Protein AF-C5LKX9-F1 (afdb_monomer)

pLDDT: mean 87.52, std 11.75, range [36.16, 97.94]

Secondary structure (DSSP, 8-state):
-HHHHHHHHHHHHHHHHHHHHHHHHHHHHHSSS-------HHHHHHHHHHH--HHHHHHHHHHH-----SSGGG-S-SS--------S-HHHHHHHHHEEE--GGGGS---SGGGS--GGGTTTB-SS---SSTTTTTEEEB-TT-EE--PPPPTT---TTHHHHHHHTT-EE---TTS--TTTTSTTEEEEEETTEEEEEEEGGGHHHHHHHHHHHHH-TT-TTS-TT-EEEEE--TTS--EEEEE--TT-EEEEEEETTT--EEEE-HHHHTT--EESSHHHHHHTTS--SSGGG-----SEE-S-GGGGS-HHHHHTTTT-

Sequence (324 aa):
LFGALLKEVLQSSLLRLEGALAKKSRQAQVGKGRAPTVLSAELIRNTFMGVCDVTKRMESFLATGNITSRSGLDLQQTTGFTVVADKLNAYRYLSHFRAVHRGSFFQEMKTTSVRKLLPETWGFLCPVHTPDGTPCGLLNHLAAPCQPVVRIASPEGVIPGLEEELASLGVQLVRSSKTSTANYGAGENAYVTLDGRVLGKVARSRLEAVAEELRRLKIDKDCPGVPADLEIVACQTPASFEGLWLFTGPCRMVRPVRDLATGNEELVGPMEQVFLKIAATREDLEASTKTSSVPENIPMKYTHIELSPISMLSVIAGLTRSLT

Structure (mmCIF, N/CA/C/O backbone):
data_AF-C5LKX9-F1
#
_entry.id   AF-C5LKX9-F1
#
loop_
_atom_site.group_PDB
_atom_site.id
_atom_site.type_symbol
_atom_site.label_atom_id
_atom_site.label_alt_id
_atom_site.label_comp_id
_atom_site.label_asym_id
_atom_site.label_entity_id
_atom_site.label_seq_id
_atom_site.pdbx_PDB_ins_code
_atom_site.Cartn_x
_atom_site.Cartn_y
_atom_site.Cartn_z
_atom_site.occupancy
_atom_site.B_iso_or_equiv
_atom_site.auth_seq_id
_atom_site.auth_comp_id
_atom_site.auth_asym_id
_atom_site.auth_atom_id
_atom_site.pdbx_PDB_model_num
ATOM 1 N N . LEU A 1 1 ? 8.318 -1.693 -9.782 1.00 90.81 1 LEU A N 1
ATOM 2 C CA . LEU A 1 1 ? 9.635 -1.155 -10.205 1.00 90.81 1 LEU A CA 1
ATOM 3 C C . LEU A 1 1 ? 10.214 -1.867 -11.428 1.00 90.81 1 LEU A C 1
ATOM 5 O O . LEU A 1 1 ? 10.289 -1.237 -12.473 1.00 90.81 1 LEU A O 1
ATOM 9 N N . PHE A 1 2 ? 10.575 -3.156 -11.340 1.00 94.12 2 PHE A N 1
ATOM 10 C CA . PHE A 1 2 ? 11.223 -3.888 -12.446 1.00 94.12 2 PHE A CA 1
ATOM 11 C C . PHE A 1 2 ? 10.477 -3.762 -13.786 1.00 94.12 2 PHE A C 1
ATOM 13 O O . PHE A 1 2 ? 11.075 -3.387 -14.789 1.00 94.12 2 PHE A O 1
ATOM 20 N N . GLY A 1 3 ? 9.155 -3.975 -13.789 1.00 93.25 3 GLY A N 1
ATOM 21 C CA . GLY A 1 3 ? 8.328 -3.818 -14.992 1.00 93.25 3 GLY A CA 1
ATOM 22 C C . GLY A 1 3 ? 8.286 -2.388 -15.550 1.00 93.25 3 GLY A C 1
ATOM 23 O O . GLY A 1 3 ? 8.278 -2.212 -16.764 1.00 93.25 3 GLY A O 1
ATOM 24 N N . ALA A 1 4 ? 8.321 -1.363 -14.690 1.00 92.75 4 ALA A N 1
ATOM 25 C CA . ALA A 1 4 ? 8.341 0.038 -15.121 1.00 92.75 4 ALA A CA 1
ATOM 26 C C . ALA A 1 4 ? 9.670 0.396 -15.805 1.00 92.75 4 ALA A C 1
ATOM 28 O O . ALA A 1 4 ? 9.669 0.997 -16.877 1.00 92.75 4 ALA A O 1
ATOM 29 N N . LEU A 1 5 ? 10.794 -0.059 -15.238 1.00 94.94 5 LEU A N 1
ATOM 30 C CA . LEU A 1 5 ? 12.105 0.097 -15.865 1.00 94.94 5 LEU A CA 1
ATOM 31 C C . LEU A 1 5 ? 12.185 -0.674 -17.188 1.00 94.94 5 LEU A C 1
ATOM 33 O O . LEU A 1 5 ? 12.621 -0.119 -18.192 1.00 94.94 5 LEU A O 1
ATOM 37 N N . LEU A 1 6 ? 11.716 -1.925 -17.213 1.00 95.44 6 LEU A N 1
ATOM 38 C CA . LEU A 1 6 ? 11.702 -2.741 -18.426 1.00 95.44 6 LEU A CA 1
ATOM 39 C C . LEU A 1 6 ? 10.886 -2.075 -19.542 1.00 95.44 6 LEU A C 1
ATOM 41 O O . LEU A 1 6 ? 11.345 -2.025 -20.681 1.00 95.44 6 LEU A O 1
ATOM 45 N N . LYS A 1 7 ? 9.716 -1.509 -19.217 1.00 94.94 7 LYS A N 1
ATOM 46 C CA . LYS A 1 7 ? 8.902 -0.732 -20.161 1.00 94.94 7 LYS A CA 1
ATOM 47 C C . LYS A 1 7 ? 9.706 0.418 -20.772 1.00 94.94 7 LYS A C 1
ATOM 49 O O . LYS A 1 7 ? 9.720 0.560 -21.993 1.00 94.94 7 LYS A O 1
ATOM 54 N N . GLU A 1 8 ? 10.392 1.214 -19.955 1.00 93.88 8 GLU A N 1
ATOM 55 C CA . GLU A 1 8 ? 11.193 2.338 -20.453 1.00 93.88 8 GLU A CA 1
ATOM 56 C C . GLU A 1 8 ? 12.388 1.867 -21.297 1.00 93.88 8 GLU A C 1
ATOM 58 O O . GLU A 1 8 ? 12.663 2.430 -22.358 1.00 93.88 8 GLU A O 1
ATOM 63 N N . VAL A 1 9 ? 13.069 0.797 -20.881 1.00 93.75 9 VAL A N 1
ATOM 64 C CA . VAL A 1 9 ? 14.187 0.205 -21.632 1.00 93.75 9 VAL A CA 1
ATOM 65 C C . VAL A 1 9 ? 13.721 -0.322 -22.994 1.00 93.75 9 VAL A C 1
ATOM 67 O O . VAL A 1 9 ? 14.397 -0.098 -24.004 1.00 93.75 9 VAL A O 1
ATOM 70 N N . LEU A 1 10 ? 12.555 -0.968 -23.057 1.00 93.94 10 LEU A N 1
ATOM 71 C CA . LEU A 1 10 ? 11.944 -1.423 -24.307 1.00 93.94 10 LEU A CA 1
ATOM 72 C C . LEU A 1 10 ? 11.576 -0.238 -25.204 1.00 93.94 10 LEU A C 1
ATOM 74 O O . LEU A 1 10 ? 11.971 -0.211 -26.369 1.00 93.94 10 LEU A O 1
ATOM 78 N N . GLN A 1 11 ? 10.912 0.783 -24.657 1.00 93.25 11 GLN A N 1
ATOM 79 C CA . GLN A 1 11 ? 10.562 1.999 -25.395 1.00 93.25 11 GLN A CA 1
ATOM 80 C C . GLN A 1 11 ? 11.809 2.706 -25.947 1.00 93.25 11 GLN A C 1
ATOM 82 O O . GLN A 1 11 ? 11.857 3.072 -27.121 1.00 93.25 11 GLN A O 1
ATOM 87 N N . SER A 1 12 ? 12.859 2.844 -25.136 1.00 91.50 12 SER A N 1
ATOM 88 C CA . SER A 1 12 ? 14.140 3.417 -25.559 1.00 91.50 12 SER A CA 1
ATOM 89 C C . SER A 1 12 ? 14.809 2.595 -26.666 1.00 91.50 12 SER A C 1
ATOM 91 O O . SER A 1 12 ? 15.443 3.145 -27.568 1.00 91.50 12 SER A O 1
ATOM 93 N N . SER A 1 13 ? 14.670 1.270 -26.624 1.00 91.75 13 SER A N 1
ATOM 94 C CA . SER A 1 13 ? 15.196 0.374 -27.658 1.00 91.75 13 SER A CA 1
ATOM 95 C C . SER A 1 13 ? 14.441 0.522 -28.980 1.00 91.75 13 SER A C 1
ATOM 97 O O . SER A 1 13 ? 15.081 0.579 -30.029 1.00 91.75 13 SER A O 1
ATOM 99 N N . LEU A 1 14 ? 13.115 0.686 -28.938 1.00 92.44 14 LEU A N 1
ATOM 100 C CA . LEU A 1 14 ? 12.299 0.966 -30.125 1.00 92.44 14 LEU A CA 1
ATOM 101 C C . LEU A 1 14 ? 12.653 2.315 -30.762 1.00 92.44 14 LEU A C 1
ATOM 103 O O . LEU A 1 14 ? 12.893 2.374 -31.965 1.00 92.44 14 LEU A O 1
ATOM 107 N N . LEU A 1 15 ? 12.792 3.376 -29.962 1.00 92.56 15 LEU A N 1
ATOM 108 C CA . LEU A 1 15 ? 13.191 4.699 -30.462 1.00 92.56 15 LEU A CA 1
ATOM 109 C C . LEU A 1 15 ? 14.595 4.686 -31.090 1.00 92.56 15 LEU A C 1
ATOM 111 O O . LEU A 1 15 ? 14.852 5.361 -32.088 1.00 92.56 15 LEU A O 1
ATOM 115 N N . ARG A 1 16 ? 15.527 3.898 -30.536 1.00 92.38 16 ARG A N 1
ATOM 116 C CA . ARG A 1 16 ? 16.861 3.716 -31.134 1.00 92.38 16 ARG A CA 1
ATOM 117 C C . ARG A 1 16 ? 16.812 2.934 -32.438 1.00 92.38 16 ARG A C 1
ATOM 119 O O . ARG A 1 16 ? 17.542 3.286 -33.363 1.00 92.38 16 ARG A O 1
ATOM 126 N N . LEU A 1 17 ? 15.971 1.903 -32.522 1.00 92.62 17 LEU A N 1
ATOM 127 C CA . LEU A 1 17 ? 15.740 1.171 -33.765 1.00 92.62 17 LEU A CA 1
ATOM 128 C C . LEU A 1 17 ? 15.197 2.106 -34.847 1.00 92.62 17 LEU A C 1
ATOM 130 O O . LEU A 1 17 ? 15.755 2.147 -35.942 1.00 92.62 17 LEU A O 1
ATOM 134 N N . GLU A 1 18 ? 14.171 2.891 -34.526 1.00 92.25 18 GLU A N 1
ATOM 135 C CA . GLU A 1 18 ? 13.589 3.881 -35.431 1.00 92.25 18 GLU A CA 1
ATOM 136 C C . GLU A 1 18 ? 14.646 4.881 -35.919 1.00 92.25 18 GLU A C 1
ATOM 138 O O . GLU A 1 18 ? 14.836 5.051 -37.125 1.00 92.25 18 GLU A O 1
ATOM 143 N N . GLY A 1 19 ? 15.415 5.475 -35.000 1.00 92.44 19 GLY A N 1
ATOM 144 C CA . GLY A 1 19 ? 16.489 6.406 -35.345 1.00 92.44 19 GLY A CA 1
ATOM 145 C C . GLY A 1 19 ? 17.582 5.777 -36.221 1.00 92.44 19 GLY A C 1
ATOM 146 O O . GLY A 1 19 ? 18.063 6.408 -37.168 1.00 92.44 19 GLY A O 1
ATOM 147 N N . ALA A 1 20 ? 17.959 4.523 -35.957 1.00 91.56 20 ALA A N 1
ATOM 148 C CA . ALA A 1 20 ? 18.947 3.796 -36.751 1.00 91.56 20 ALA A CA 1
ATOM 149 C C . ALA A 1 20 ? 18.437 3.475 -38.166 1.00 91.56 20 ALA A C 1
ATOM 151 O O . ALA A 1 20 ? 19.177 3.653 -39.138 1.00 91.56 20 ALA A O 1
ATOM 152 N N . LEU A 1 21 ? 17.176 3.055 -38.298 1.00 89.81 21 LEU A N 1
ATOM 153 C CA . LEU A 1 21 ? 16.531 2.819 -39.592 1.00 89.81 21 LEU A CA 1
ATOM 154 C C . LEU A 1 21 ? 16.390 4.122 -40.389 1.00 89.81 21 LEU A C 1
ATOM 156 O O . LEU A 1 21 ? 16.747 4.159 -41.568 1.00 89.81 21 LEU A O 1
ATOM 160 N N . ALA A 1 22 ? 15.969 5.214 -39.745 1.00 88.44 22 ALA A N 1
ATOM 161 C CA . ALA A 1 22 ? 15.872 6.530 -40.371 1.00 88.44 22 ALA A CA 1
ATOM 162 C C . ALA A 1 22 ? 17.237 7.026 -40.878 1.00 88.44 22 ALA A C 1
ATOM 164 O O . ALA A 1 22 ? 17.339 7.535 -41.997 1.00 88.44 22 ALA A O 1
ATOM 165 N N . LYS A 1 23 ? 18.311 6.832 -40.098 1.00 87.06 23 LYS A N 1
ATOM 166 C CA . LYS A 1 23 ? 19.679 7.182 -40.508 1.00 87.06 23 LYS A CA 1
ATOM 167 C C . LYS A 1 23 ? 20.131 6.383 -41.731 1.00 87.06 23 LYS A C 1
ATOM 169 O O . LYS A 1 23 ? 20.642 6.981 -42.676 1.00 87.06 23 LYS A O 1
ATOM 174 N N . LYS A 1 24 ? 19.915 5.062 -41.741 1.00 84.31 24 LYS A N 1
ATOM 175 C CA . LYS A 1 24 ? 20.251 4.202 -42.889 1.00 84.31 24 LYS A CA 1
ATOM 176 C C . LYS A 1 24 ? 19.453 4.585 -44.139 1.00 84.31 24 LYS A C 1
ATOM 178 O O . LYS A 1 24 ? 20.031 4.673 -45.217 1.00 84.31 24 LYS A O 1
ATOM 183 N N . SER A 1 25 ? 18.168 4.910 -43.975 1.00 78.94 25 SER A N 1
ATOM 184 C CA . SER A 1 25 ? 17.312 5.394 -45.064 1.00 78.94 25 SER A CA 1
ATOM 185 C C . SER A 1 25 ? 17.834 6.696 -45.684 1.00 78.94 25 SER A C 1
ATOM 187 O O . SER A 1 25 ? 17.948 6.805 -46.905 1.00 78.94 25 SER A O 1
ATOM 189 N N . ARG A 1 26 ? 18.247 7.664 -44.851 1.00 77.88 26 ARG A N 1
ATOM 190 C CA . ARG A 1 26 ? 18.863 8.920 -45.315 1.00 77.88 26 ARG A CA 1
ATOM 191 C C . ARG A 1 26 ? 20.206 8.695 -46.015 1.00 77.88 26 ARG A C 1
ATOM 193 O O . ARG A 1 26 ? 20.469 9.333 -47.024 1.00 77.88 26 ARG A O 1
ATOM 200 N N . GLN A 1 27 ? 21.051 7.798 -45.509 1.00 74.88 27 GLN A N 1
ATOM 201 C CA . GLN A 1 27 ? 22.361 7.511 -46.112 1.00 74.88 27 GLN A CA 1
ATOM 202 C C . GLN A 1 27 ? 22.243 6.859 -47.498 1.00 74.88 27 GLN A C 1
ATOM 204 O O . GLN A 1 27 ? 22.998 7.212 -48.400 1.00 74.88 27 GLN A O 1
ATOM 209 N N . ALA A 1 28 ? 21.261 5.978 -47.697 1.00 68.44 28 ALA A N 1
ATOM 210 C CA . ALA A 1 28 ? 20.980 5.380 -49.002 1.00 68.44 28 ALA A CA 1
ATOM 211 C C . ALA A 1 28 ? 20.483 6.396 -50.050 1.00 68.44 28 ALA A C 1
ATOM 213 O O . ALA A 1 28 ? 20.702 6.204 -51.238 1.00 68.44 28 ALA A O 1
ATOM 214 N N . GLN A 1 29 ? 19.854 7.500 -49.629 1.00 60.09 29 GLN A N 1
ATOM 215 C CA . GLN A 1 29 ? 19.427 8.579 -50.534 1.00 60.09 29 GLN A CA 1
ATOM 216 C C . GLN A 1 29 ? 20.607 9.411 -51.076 1.00 60.09 29 GLN A C 1
ATOM 218 O O . GLN A 1 29 ? 20.482 10.029 -52.129 1.00 60.09 29 GLN A O 1
ATOM 223 N N . VAL A 1 30 ? 21.747 9.436 -50.372 1.00 59.84 30 VAL A N 1
ATOM 224 C CA . VAL A 1 30 ? 22.913 10.282 -50.700 1.00 59.84 30 VAL A CA 1
ATOM 225 C C . VAL A 1 30 ? 23.930 9.556 -51.598 1.00 59.84 30 VAL A C 1
ATOM 227 O O . VAL A 1 30 ? 24.670 10.198 -52.341 1.00 59.84 30 VAL A O 1
ATOM 230 N N . GLY A 1 31 ? 23.962 8.219 -51.585 1.00 56.44 31 GLY A N 1
ATOM 231 C CA . GLY A 1 31 ? 24.871 7.417 -52.409 1.00 56.44 31 GLY A CA 1
ATOM 232 C C . GLY A 1 31 ? 24.210 6.882 -53.682 1.00 56.44 31 GLY A C 1
ATOM 233 O O . GLY A 1 31 ? 23.391 5.983 -53.594 1.00 56.44 31 GLY A O 1
ATOM 234 N N . LYS A 1 32 ? 24.612 7.397 -54.854 1.00 54.91 32 LYS A N 1
ATOM 235 C CA . LYS A 1 32 ? 24.380 6.841 -56.210 1.00 54.91 32 LYS A CA 1
ATOM 236 C C . LYS A 1 32 ? 22.957 6.323 -56.510 1.00 54.91 32 LYS A C 1
ATOM 238 O O . LYS A 1 32 ? 22.663 5.157 -56.306 1.00 54.91 32 LYS A O 1
ATOM 243 N N . GLY A 1 33 ? 22.142 7.157 -57.162 1.00 54.62 33 GLY A N 1
ATOM 244 C CA . GLY A 1 33 ? 21.043 6.695 -58.025 1.00 54.62 33 GLY A CA 1
ATOM 245 C C . GLY A 1 33 ? 19.918 5.926 -57.321 1.00 54.62 33 GLY A C 1
ATOM 246 O O . GLY A 1 33 ? 19.913 4.705 -57.303 1.00 54.62 33 GLY A O 1
ATOM 247 N N . ARG A 1 34 ? 18.941 6.682 -56.802 1.00 54.00 34 ARG A N 1
ATOM 248 C CA . ARG A 1 34 ? 17.566 6.296 -56.415 1.00 54.00 34 ARG A CA 1
ATOM 249 C C . ARG A 1 34 ? 17.219 4.796 -56.508 1.00 54.00 34 ARG A C 1
ATOM 251 O O . ARG A 1 34 ? 16.555 4.366 -57.446 1.00 54.00 34 ARG A O 1
ATOM 258 N N . ALA A 1 35 ? 17.501 4.060 -55.440 1.00 55.31 35 ALA A N 1
ATOM 259 C CA . ALA A 1 35 ? 16.607 3.003 -54.982 1.00 55.31 35 ALA A CA 1
ATOM 260 C C . ALA A 1 35 ? 16.171 3.366 -53.552 1.00 55.31 35 ALA A C 1
ATOM 262 O O . ALA A 1 35 ? 17.037 3.599 -52.704 1.00 55.31 35 ALA A O 1
ATOM 263 N N . PRO A 1 36 ? 14.864 3.500 -53.254 1.00 59.22 36 PRO A N 1
ATOM 264 C CA . PRO A 1 36 ? 14.424 3.689 -51.878 1.00 59.22 36 PRO A CA 1
ATOM 265 C C . PRO A 1 36 ? 14.922 2.508 -51.041 1.00 59.22 36 PRO A C 1
ATOM 267 O O . PRO A 1 36 ? 14.868 1.366 -51.494 1.00 59.22 36 PRO A O 1
ATOM 270 N N . THR A 1 37 ? 15.419 2.773 -49.828 1.00 63.31 37 THR A N 1
ATOM 271 C CA . THR A 1 37 ? 15.790 1.696 -48.900 1.00 63.31 37 THR A CA 1
ATOM 272 C C . THR A 1 37 ? 14.548 0.854 -48.654 1.00 63.31 37 THR A C 1
ATOM 274 O O . THR A 1 37 ? 13.635 1.292 -47.954 1.00 63.31 37 THR A O 1
ATOM 277 N N . VAL A 1 38 ? 14.484 -0.331 -49.255 1.00 70.12 38 VAL A N 1
ATOM 278 C CA . VAL A 1 38 ? 13.387 -1.259 -49.004 1.00 70.12 38 VAL A CA 1
ATOM 279 C C . VAL A 1 38 ? 13.519 -1.701 -47.553 1.00 70.12 38 VAL A C 1
ATOM 281 O O . VAL A 1 38 ? 14.560 -2.221 -47.146 1.00 70.12 38 VAL A O 1
ATOM 284 N N . LEU A 1 39 ? 12.476 -1.465 -46.757 1.00 77.56 39 LEU A N 1
ATOM 285 C CA . LEU A 1 39 ? 12.353 -2.009 -45.407 1.00 77.56 39 LEU A CA 1
ATOM 286 C C . LEU A 1 39 ? 12.194 -3.531 -45.512 1.00 77.56 39 LEU A C 1
ATOM 288 O O . LEU A 1 39 ? 11.088 -4.061 -45.471 1.00 77.56 39 LEU A O 1
ATOM 292 N N . SER A 1 40 ? 13.305 -4.239 -45.704 1.00 83.38 40 SER A N 1
ATOM 293 C CA . SER A 1 40 ? 13.325 -5.696 -45.694 1.00 83.38 40 SER A CA 1
ATOM 294 C C . SER A 1 40 ? 13.358 -6.213 -44.257 1.00 83.38 40 SER A C 1
ATOM 296 O O . SER A 1 40 ? 13.938 -5.589 -43.360 1.00 83.38 40 SER A O 1
ATOM 298 N N . ALA A 1 41 ? 12.776 -7.393 -44.035 1.00 86.06 41 ALA A N 1
ATOM 299 C CA . ALA A 1 41 ? 12.852 -8.077 -42.745 1.00 86.06 41 ALA A CA 1
ATOM 300 C C . ALA A 1 41 ? 14.312 -8.278 -42.295 1.00 86.06 41 ALA A C 1
ATOM 302 O O . ALA A 1 41 ? 14.629 -8.148 -41.114 1.00 86.06 41 ALA A O 1
ATOM 303 N N . GLU A 1 42 ? 15.221 -8.520 -43.242 1.00 87.56 42 GLU A N 1
ATOM 304 C CA . GLU A 1 42 ? 16.649 -8.662 -42.976 1.00 87.56 42 GLU A CA 1
ATOM 305 C C . GLU A 1 42 ? 17.295 -7.359 -42.484 1.00 87.56 42 GLU A C 1
ATOM 307 O O . GLU A 1 42 ? 18.025 -7.377 -41.491 1.00 87.56 42 GLU A O 1
ATOM 312 N N . LEU A 1 43 ? 16.992 -6.219 -43.116 1.00 85.69 43 LEU A N 1
ATOM 313 C CA . LEU A 1 43 ? 17.494 -4.915 -42.682 1.00 85.69 43 LEU A CA 1
ATOM 314 C C . LEU A 1 43 ? 17.008 -4.575 -41.269 1.00 85.69 43 LEU A C 1
ATOM 316 O O . LEU A 1 43 ? 17.799 -4.106 -40.444 1.00 85.69 43 LEU A O 1
ATOM 320 N N . ILE A 1 44 ? 15.725 -4.818 -40.988 1.00 88.12 44 ILE A N 1
ATOM 321 C CA . ILE A 1 44 ? 15.127 -4.586 -39.669 1.00 88.12 44 ILE A CA 1
ATOM 322 C C . ILE A 1 44 ? 15.806 -5.477 -38.631 1.00 88.12 44 ILE A C 1
ATOM 324 O O . ILE A 1 44 ? 16.291 -4.963 -37.626 1.00 88.12 44 ILE A O 1
ATOM 328 N N . ARG A 1 45 ? 15.931 -6.781 -38.901 1.00 89.81 45 ARG A N 1
ATOM 329 C CA . ARG A 1 45 ? 16.582 -7.743 -38.004 1.00 89.81 45 ARG A CA 1
ATOM 330 C C . ARG A 1 45 ? 18.033 -7.363 -37.716 1.00 89.81 45 ARG A C 1
ATOM 332 O O . ARG A 1 45 ? 18.417 -7.268 -36.555 1.00 89.81 45 ARG A O 1
ATOM 339 N N . ASN A 1 46 ? 18.831 -7.093 -38.749 1.00 89.94 46 ASN A N 1
ATOM 340 C CA . ASN A 1 46 ? 20.247 -6.756 -38.586 1.00 89.94 46 ASN A CA 1
ATOM 341 C C . ASN A 1 46 ? 20.422 -5.428 -37.833 1.00 89.94 46 ASN A C 1
ATOM 343 O O . ASN A 1 46 ? 21.340 -5.277 -37.030 1.00 89.94 46 ASN A O 1
ATOM 347 N N . THR A 1 47 ? 19.526 -4.460 -38.059 1.00 90.38 47 THR A N 1
ATOM 348 C CA . THR A 1 47 ? 19.538 -3.191 -37.318 1.00 90.38 47 THR A CA 1
ATOM 349 C C . THR A 1 47 ? 19.122 -3.395 -35.865 1.00 90.38 47 THR A C 1
ATOM 351 O O . THR A 1 47 ? 19.800 -2.884 -34.981 1.00 90.38 47 THR A O 1
ATOM 354 N N . PHE A 1 48 ? 18.075 -4.184 -35.609 1.00 90.19 48 PHE A N 1
ATOM 355 C CA . PHE A 1 48 ? 17.608 -4.522 -34.267 1.00 90.19 48 PHE A CA 1
ATOM 356 C C . PHE A 1 48 ? 18.691 -5.215 -33.439 1.00 90.19 48 PHE A C 1
ATOM 358 O O . PHE A 1 48 ? 18.984 -4.763 -32.336 1.00 90.19 48 PHE A O 1
ATOM 365 N N . MET A 1 49 ? 19.355 -6.234 -33.991 1.00 88.56 49 MET A N 1
ATOM 366 C CA . MET A 1 49 ? 20.450 -6.935 -33.307 1.00 88.56 49 MET A CA 1
ATOM 367 C C . MET A 1 49 ? 21.625 -6.011 -32.956 1.00 88.56 49 MET A C 1
ATOM 369 O O . MET A 1 49 ? 22.306 -6.241 -31.963 1.00 88.56 49 MET A O 1
ATOM 373 N N . GLY A 1 50 ? 21.853 -4.951 -33.740 1.00 86.81 50 GLY A N 1
ATOM 374 C CA . GLY A 1 50 ? 22.901 -3.965 -33.471 1.00 86.81 50 GLY A CA 1
ATOM 375 C C . GLY A 1 50 ? 22.546 -2.911 -32.415 1.00 86.81 50 GLY A C 1
ATOM 376 O O . GLY A 1 50 ? 23.452 -2.273 -31.885 1.00 86.81 50 GLY A O 1
ATOM 377 N N . VAL A 1 51 ? 21.259 -2.699 -32.111 1.00 88.75 51 VAL A N 1
ATOM 378 C CA . VAL A 1 51 ? 20.801 -1.640 -31.182 1.00 88.75 51 VAL A CA 1
ATOM 379 C C . VAL A 1 51 ? 20.128 -2.169 -29.916 1.00 88.75 51 VAL A C 1
ATOM 381 O O . VAL A 1 51 ? 20.001 -1.423 -28.943 1.00 88.75 51 VAL A O 1
ATOM 384 N N . CYS A 1 52 ? 19.680 -3.425 -29.916 1.00 89.00 52 CYS A N 1
ATOM 385 C CA . CYS A 1 52 ? 19.007 -4.045 -28.784 1.00 89.00 52 CYS A CA 1
ATOM 386 C C . CYS A 1 52 ? 20.025 -4.413 -27.695 1.00 89.00 52 CYS A C 1
ATOM 388 O O . CYS A 1 52 ? 20.873 -5.282 -27.875 1.00 89.00 52 CYS A O 1
ATOM 390 N N . ASP A 1 53 ? 19.930 -3.753 -26.544 1.00 90.81 53 ASP A N 1
ATOM 391 C CA . ASP A 1 53 ? 20.785 -3.973 -25.369 1.00 90.81 53 ASP A CA 1
ATOM 392 C C . ASP A 1 53 ? 19.951 -4.145 -24.083 1.00 90.81 53 ASP A C 1
ATOM 394 O O . ASP A 1 53 ? 20.446 -3.904 -22.981 1.00 90.81 53 ASP A O 1
ATOM 398 N N . VAL A 1 54 ? 18.686 -4.567 -24.224 1.00 93.19 54 VAL A N 1
ATOM 399 C CA . VAL A 1 54 ? 17.720 -4.701 -23.119 1.00 93.19 54 VAL A CA 1
ATOM 400 C C . VAL A 1 54 ? 18.297 -5.557 -21.994 1.00 93.19 54 VAL A C 1
ATOM 402 O O . VAL A 1 54 ? 18.335 -5.111 -20.850 1.00 93.19 54 VAL A O 1
ATOM 405 N N . THR A 1 55 ? 18.817 -6.743 -22.323 1.00 94.00 55 THR A N 1
ATOM 406 C CA . THR A 1 55 ? 19.416 -7.670 -21.352 1.00 94.00 55 THR A CA 1
ATOM 407 C C . THR A 1 55 ? 20.547 -7.013 -20.568 1.00 94.00 55 THR A C 1
ATOM 409 O O . THR A 1 55 ? 20.485 -6.965 -19.346 1.00 94.00 55 THR A O 1
ATOM 412 N N . LYS A 1 56 ? 21.514 -6.395 -21.260 1.00 93.75 56 LYS A N 1
ATOM 413 C CA . LYS A 1 56 ? 22.671 -5.740 -20.626 1.00 93.75 56 LYS A CA 1
ATOM 414 C C . LYS A 1 56 ? 22.251 -4.614 -19.681 1.00 93.75 56 LYS A C 1
ATOM 416 O O . LYS A 1 56 ? 22.818 -4.463 -18.603 1.00 93.75 56 LYS A O 1
ATOM 421 N N . ARG A 1 57 ? 21.249 -3.816 -20.068 1.00 94.06 57 ARG A N 1
ATOM 422 C CA . ARG A 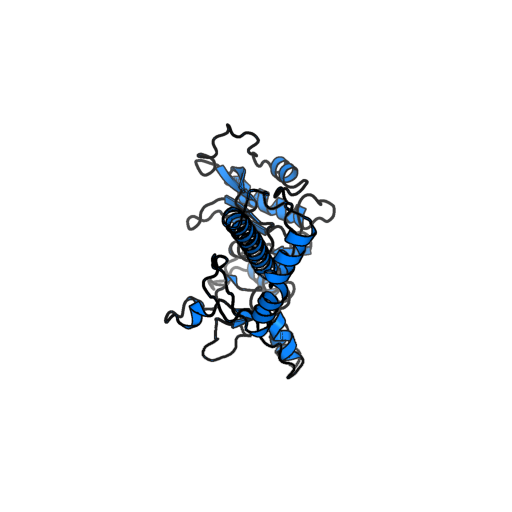1 57 ? 20.726 -2.727 -19.227 1.00 94.06 57 ARG A CA 1
ATOM 423 C C . ARG A 1 57 ? 20.031 -3.256 -17.978 1.00 94.06 57 ARG A C 1
ATOM 425 O O . ARG A 1 57 ? 20.259 -2.726 -16.894 1.00 94.06 57 ARG A O 1
ATOM 432 N N . MET A 1 58 ? 19.217 -4.300 -18.119 1.00 96.00 58 MET A N 1
ATOM 433 C CA . MET A 1 58 ? 18.523 -4.909 -16.983 1.00 96.00 58 MET A CA 1
ATOM 434 C C . MET A 1 58 ? 19.493 -5.638 -16.044 1.00 96.00 58 MET A C 1
ATOM 436 O O . MET A 1 58 ? 19.369 -5.503 -14.831 1.00 96.00 58 MET A O 1
ATOM 440 N N . GLU A 1 59 ? 20.498 -6.335 -16.578 1.00 96.12 59 GLU A N 1
ATOM 441 C CA . GLU A 1 59 ? 21.584 -6.941 -15.795 1.00 96.12 59 GLU A CA 1
ATOM 442 C C . GLU A 1 59 ? 22.379 -5.883 -15.029 1.00 96.12 59 GLU A C 1
ATOM 444 O O . GLU A 1 59 ? 22.594 -6.026 -13.828 1.00 96.12 59 GLU A O 1
ATOM 449 N N . SER A 1 60 ? 22.751 -4.782 -15.690 1.00 95.38 60 SER A N 1
ATOM 450 C CA . SER A 1 60 ? 23.441 -3.665 -15.042 1.00 95.38 60 SER A CA 1
ATOM 451 C C . SER A 1 60 ? 22.610 -3.063 -13.909 1.00 95.38 60 SER A C 1
ATOM 453 O O . SER A 1 60 ? 23.169 -2.742 -12.861 1.00 95.38 60 SER A O 1
ATOM 455 N N . PHE A 1 61 ? 21.295 -2.912 -14.092 1.00 95.69 61 PHE A N 1
ATOM 456 C CA . PHE A 1 61 ? 20.401 -2.448 -13.030 1.00 95.69 61 PHE A CA 1
ATOM 457 C C . PHE A 1 61 ? 20.396 -3.414 -11.841 1.00 95.69 61 PHE A C 1
ATOM 459 O O . PHE A 1 61 ? 20.566 -2.975 -10.709 1.00 95.69 61 PHE A O 1
ATOM 466 N N . LEU A 1 62 ? 20.256 -4.721 -12.082 1.00 95.88 62 LEU A N 1
ATOM 467 C CA . LEU A 1 62 ? 20.239 -5.713 -11.005 1.00 95.88 62 LEU A CA 1
ATOM 468 C C . LEU A 1 62 ? 21.578 -5.790 -10.259 1.00 95.88 62 LEU A C 1
ATOM 470 O O . LEU A 1 62 ? 21.585 -5.886 -9.032 1.00 95.88 62 LEU A O 1
ATOM 474 N N . ALA A 1 63 ? 22.693 -5.703 -10.986 1.00 95.56 63 ALA A N 1
ATOM 475 C CA . ALA A 1 63 ? 24.039 -5.794 -10.429 1.00 95.56 63 ALA A CA 1
ATOM 476 C C . ALA A 1 63 ? 24.456 -4.550 -9.630 1.00 95.56 63 ALA A C 1
ATOM 478 O O . ALA A 1 63 ? 25.159 -4.675 -8.633 1.00 95.56 63 ALA A O 1
ATOM 479 N N . THR A 1 64 ? 24.051 -3.353 -10.068 1.00 95.00 64 THR A N 1
ATOM 480 C CA . THR A 1 64 ? 24.511 -2.083 -9.468 1.00 95.00 6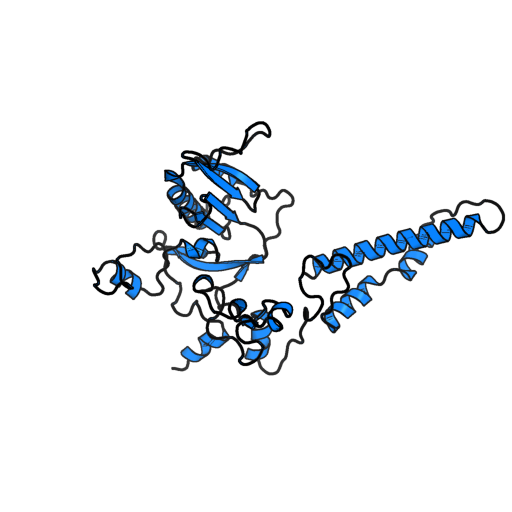4 THR A CA 1
ATOM 481 C C . THR A 1 64 ? 23.462 -1.380 -8.615 1.00 95.00 64 THR A C 1
ATOM 483 O O . THR A 1 64 ? 23.805 -0.500 -7.833 1.00 95.00 64 THR A O 1
ATOM 486 N N . GLY A 1 65 ? 22.182 -1.714 -8.788 1.00 94.12 65 GLY A N 1
ATOM 487 C CA . GLY A 1 65 ? 21.071 -1.024 -8.139 1.00 94.12 65 GLY A CA 1
ATOM 488 C C . GLY A 1 65 ? 20.824 0.391 -8.659 1.00 94.12 65 GLY A C 1
ATOM 489 O O . GLY A 1 65 ? 20.072 1.132 -8.026 1.00 94.12 65 GLY A O 1
ATOM 490 N N . ASN A 1 66 ? 21.441 0.774 -9.783 1.00 93.69 66 ASN A N 1
ATOM 491 C CA . ASN A 1 66 ? 21.349 2.115 -10.354 1.00 93.69 66 ASN A CA 1
ATOM 492 C C . ASN A 1 66 ? 20.359 2.162 -11.523 1.00 93.69 66 ASN A C 1
ATOM 494 O O . ASN A 1 66 ? 20.457 1.393 -12.482 1.00 93.69 66 ASN A O 1
ATOM 498 N N . ILE A 1 67 ? 19.419 3.102 -11.466 1.00 91.44 67 ILE A N 1
ATOM 499 C CA . ILE A 1 67 ? 18.430 3.361 -12.510 1.00 91.44 67 ILE A CA 1
ATOM 500 C C . ILE A 1 67 ? 18.968 4.427 -13.463 1.00 91.44 67 ILE A C 1
ATOM 502 O O . ILE A 1 67 ? 19.235 5.561 -13.075 1.00 91.44 67 ILE A O 1
ATOM 506 N N . THR A 1 68 ? 19.060 4.071 -14.745 1.00 85.62 68 THR A N 1
ATOM 507 C CA . THR A 1 68 ? 19.352 5.004 -15.842 1.00 85.62 68 THR A CA 1
ATOM 508 C C . THR A 1 68 ? 18.078 5.260 -16.644 1.00 85.62 68 THR A C 1
ATOM 510 O O . THR A 1 68 ? 17.824 4.647 -17.679 1.00 85.62 68 THR A O 1
ATOM 513 N N . SER A 1 69 ? 17.244 6.158 -16.123 1.00 85.75 69 SER A N 1
ATOM 514 C CA . SER A 1 69 ? 15.952 6.542 -16.702 1.00 85.75 69 SER A CA 1
ATOM 515 C C . SER A 1 69 ? 15.972 8.012 -17.120 1.00 85.75 69 SER A C 1
ATOM 517 O O . SER A 1 69 ? 16.540 8.849 -16.421 1.00 85.75 69 SER A O 1
ATOM 519 N N . ARG A 1 70 ? 15.344 8.337 -18.255 1.00 81.81 70 ARG A N 1
ATOM 520 C CA . ARG A 1 70 ? 15.100 9.728 -18.673 1.00 81.81 70 ARG A CA 1
ATOM 521 C C . ARG A 1 70 ? 13.927 10.345 -17.922 1.00 81.81 70 ARG A C 1
ATOM 523 O O . ARG A 1 70 ? 13.919 11.551 -17.714 1.00 81.81 70 ARG A O 1
ATOM 530 N N . SER A 1 71 ? 12.935 9.527 -17.573 1.00 86.12 71 SER A N 1
ATOM 531 C CA . SER A 1 71 ? 11.734 9.968 -16.856 1.00 86.12 71 SER A CA 1
ATOM 532 C C . SER A 1 71 ? 11.938 10.057 -15.340 1.00 86.12 71 SER A C 1
ATOM 534 O O . SER A 1 71 ? 11.130 10.666 -14.650 1.00 86.12 71 SER A O 1
ATOM 536 N N . GLY A 1 72 ? 12.982 9.410 -14.810 1.00 84.25 72 GLY A N 1
ATOM 537 C CA . GLY A 1 72 ? 13.187 9.229 -13.372 1.00 84.25 72 GLY A CA 1
ATOM 538 C C . GLY A 1 72 ? 12.216 8.234 -12.723 1.00 84.25 72 GLY A C 1
ATOM 539 O O . GLY A 1 72 ? 12.343 7.979 -11.531 1.00 84.25 72 GLY A O 1
ATOM 540 N N . LEU A 1 73 ? 11.269 7.654 -13.479 1.00 89.19 73 LEU A N 1
ATOM 541 C CA . LEU A 1 73 ? 10.206 6.760 -12.988 1.00 89.19 73 LEU A CA 1
ATOM 542 C C . LEU A 1 73 ? 9.390 7.326 -11.810 1.00 89.19 73 LEU A C 1
ATOM 544 O O . LEU A 1 73 ? 8.833 6.548 -11.039 1.00 89.19 73 LEU A O 1
ATOM 548 N N . ASP A 1 74 ? 9.324 8.656 -11.683 1.00 90.44 74 ASP A N 1
ATOM 549 C CA . ASP A 1 74 ? 8.705 9.360 -10.547 1.00 90.44 74 ASP A CA 1
ATOM 550 C C . ASP A 1 74 ? 9.334 9.007 -9.179 1.00 90.44 74 ASP A C 1
ATOM 552 O O . ASP A 1 74 ? 8.695 9.031 -8.130 1.00 90.44 74 ASP A O 1
ATOM 556 N N . LEU A 1 75 ? 10.621 8.641 -9.182 1.00 91.00 75 LEU A N 1
ATOM 557 C CA . LEU A 1 75 ? 11.387 8.301 -7.984 1.00 91.00 75 LEU A CA 1
ATOM 558 C C . LEU A 1 75 ? 12.364 9.426 -7.640 1.00 91.00 75 LEU A C 1
ATOM 560 O O . LEU A 1 75 ? 13.049 9.972 -8.500 1.00 91.00 75 LEU A O 1
ATOM 564 N N . GLN A 1 76 ? 12.489 9.721 -6.346 1.00 89.19 76 GLN A N 1
ATOM 565 C CA . GLN A 1 76 ? 13.387 10.765 -5.830 1.00 89.19 76 GLN A CA 1
ATOM 566 C C . GLN A 1 76 ? 14.855 10.316 -5.708 1.00 89.19 76 GLN A C 1
ATOM 568 O O . GLN A 1 76 ? 15.708 11.093 -5.292 1.00 89.19 76 GLN A O 1
ATOM 573 N N . GLN A 1 77 ? 15.160 9.061 -6.044 1.00 89.88 77 GLN A N 1
ATOM 574 C CA . GLN A 1 77 ? 16.507 8.495 -5.985 1.00 89.88 77 GLN A CA 1
ATOM 575 C C . GLN A 1 77 ? 16.800 7.704 -7.262 1.00 89.88 77 GLN A C 1
ATOM 577 O O . GLN A 1 77 ? 15.894 7.135 -7.872 1.00 89.88 77 GLN A O 1
ATOM 582 N N . THR A 1 78 ? 18.073 7.621 -7.641 1.00 90.38 78 THR A N 1
ATOM 583 C CA . THR A 1 78 ? 18.532 6.883 -8.831 1.00 90.38 78 THR A CA 1
ATOM 584 C C . THR A 1 78 ? 19.415 5.684 -8.493 1.00 90.38 78 THR A C 1
ATOM 586 O O . THR A 1 78 ? 19.761 4.919 -9.388 1.00 90.38 78 THR A O 1
ATOM 589 N N . THR A 1 79 ? 19.752 5.473 -7.221 1.00 91.75 79 THR A N 1
ATOM 590 C CA . THR A 1 79 ? 20.680 4.432 -6.758 1.00 91.75 79 THR A CA 1
ATOM 591 C C . THR A 1 79 ? 20.104 3.658 -5.568 1.00 91.75 79 THR A C 1
ATOM 593 O O . THR A 1 79 ? 19.136 4.092 -4.942 1.00 91.75 79 THR A O 1
ATOM 596 N N . GLY A 1 80 ? 20.694 2.499 -5.252 1.00 90.81 80 GLY A N 1
ATOM 597 C CA . GLY A 1 80 ? 20.339 1.714 -4.062 1.00 90.81 80 GLY A CA 1
ATOM 598 C C . GLY A 1 80 ? 19.040 0.907 -4.176 1.00 90.81 80 GLY A C 1
ATOM 599 O O . GLY A 1 80 ? 18.414 0.609 -3.162 1.00 90.81 80 GLY A O 1
ATOM 600 N N . PHE A 1 81 ? 18.613 0.559 -5.394 1.00 93.94 81 PHE A N 1
ATOM 601 C CA . PHE A 1 81 ? 17.380 -0.207 -5.623 1.00 93.94 81 PHE A CA 1
ATOM 602 C C . PHE A 1 81 ? 17.543 -1.724 -5.522 1.00 93.94 81 PHE A C 1
ATOM 604 O O . PHE A 1 81 ? 16.548 -2.435 -5.381 1.00 93.94 81 PHE A O 1
ATOM 611 N N . THR A 1 82 ? 18.773 -2.225 -5.608 1.00 95.44 82 THR A N 1
ATOM 612 C CA . THR A 1 82 ? 19.091 -3.635 -5.383 1.00 95.44 82 THR A CA 1
ATOM 613 C C . THR A 1 82 ? 20.130 -3.759 -4.284 1.00 95.44 82 THR A C 1
ATOM 615 O O . THR A 1 82 ? 20.954 -2.870 -4.071 1.00 95.44 82 THR A O 1
ATOM 618 N N . VAL A 1 83 ? 20.051 -4.865 -3.552 1.00 94.81 83 VAL A N 1
ATOM 619 C CA . VAL A 1 83 ? 20.972 -5.209 -2.471 1.00 94.81 83 VAL A CA 1
ATOM 620 C C . VAL A 1 83 ? 21.333 -6.680 -2.591 1.00 94.81 83 VAL A C 1
ATOM 622 O O . VAL A 1 83 ? 20.540 -7.486 -3.086 1.00 94.81 83 VAL A O 1
ATOM 625 N N . VAL A 1 84 ? 22.524 -7.040 -2.123 1.00 95.62 84 VAL A N 1
ATOM 626 C CA . VAL A 1 84 ? 22.906 -8.446 -1.988 1.00 95.62 84 VAL A CA 1
ATOM 627 C C . VAL A 1 84 ? 22.092 -9.053 -0.847 1.00 95.62 84 VAL A C 1
ATOM 629 O O . VAL A 1 84 ? 22.012 -8.486 0.241 1.00 95.62 84 VAL A O 1
ATOM 632 N N . ALA A 1 85 ? 21.457 -10.196 -1.105 1.00 95.56 85 ALA A N 1
ATOM 633 C CA . ALA A 1 85 ? 20.769 -10.959 -0.072 1.00 95.56 85 ALA A CA 1
ATOM 634 C C . ALA A 1 85 ? 21.801 -11.784 0.708 1.00 95.56 85 ALA A C 1
ATOM 636 O O . ALA A 1 85 ? 22.196 -12.874 0.279 1.00 95.56 85 ALA A O 1
ATOM 637 N N . ASP A 1 86 ? 22.254 -11.245 1.837 1.00 95.19 86 ASP A N 1
ATOM 638 C CA . ASP A 1 86 ? 23.323 -11.834 2.635 1.00 95.19 86 ASP A CA 1
ATOM 639 C C . ASP A 1 86 ? 22.881 -13.166 3.253 1.00 95.19 86 ASP A C 1
ATOM 641 O O . ASP A 1 86 ? 21.864 -13.254 3.944 1.00 95.19 86 ASP A O 1
ATOM 645 N N . LYS A 1 87 ? 23.691 -14.213 3.064 1.00 95.25 87 LYS A N 1
ATOM 646 C CA . LYS A 1 87 ? 23.462 -15.554 3.631 1.00 95.25 87 LYS A CA 1
ATOM 647 C C . LYS A 1 87 ? 24.286 -15.811 4.896 1.00 95.25 87 LYS A C 1
ATOM 649 O O . LYS A 1 87 ? 24.800 -16.906 5.087 1.00 95.25 87 LYS A O 1
ATOM 654 N N . LEU A 1 88 ? 24.423 -14.800 5.756 1.00 94.75 88 LEU A N 1
ATOM 655 C CA . LEU A 1 88 ? 25.151 -14.937 7.026 1.00 94.75 88 LEU A CA 1
ATOM 656 C C . LEU A 1 88 ? 24.460 -15.925 7.974 1.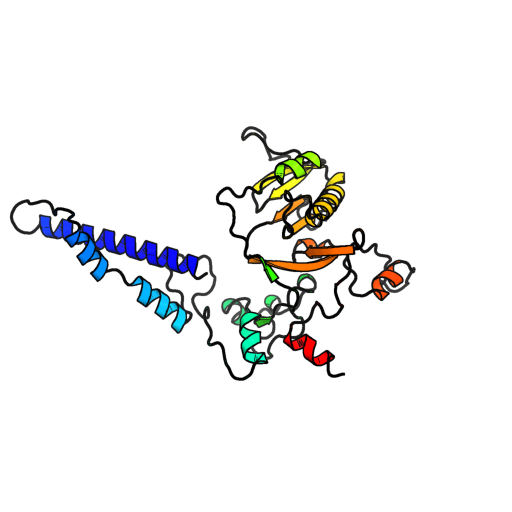00 94.75 88 LEU A C 1
ATOM 658 O O . LEU A 1 88 ? 25.103 -16.768 8.585 1.00 94.75 88 LEU A O 1
ATOM 662 N N . ASN A 1 89 ? 23.138 -15.817 8.090 1.00 96.25 89 ASN A N 1
ATOM 663 C CA . ASN A 1 89 ? 22.278 -16.758 8.801 1.00 96.25 89 ASN A CA 1
ATOM 664 C C . ASN A 1 89 ? 20.828 -16.600 8.307 1.00 96.25 89 ASN A C 1
ATOM 666 O O . ASN A 1 89 ? 20.518 -15.683 7.541 1.00 96.25 89 ASN A O 1
ATOM 670 N N . ALA A 1 90 ? 19.934 -17.488 8.753 1.00 95.44 90 ALA A N 1
ATOM 671 C CA . ALA A 1 90 ? 18.529 -17.479 8.343 1.00 95.44 90 ALA A CA 1
ATOM 672 C C . ALA A 1 90 ? 17.805 -16.167 8.703 1.00 95.44 90 ALA A C 1
ATOM 674 O O . ALA A 1 90 ? 17.022 -15.666 7.900 1.00 95.44 90 ALA A O 1
ATOM 675 N N . TYR A 1 91 ? 18.109 -15.582 9.867 1.00 95.75 91 TYR A N 1
ATOM 676 C CA . TYR A 1 91 ? 17.523 -14.318 10.325 1.00 95.75 91 TYR A CA 1
ATOM 677 C C . TYR A 1 91 ? 17.872 -13.162 9.386 1.00 95.75 91 TYR A C 1
ATOM 679 O O . TYR A 1 91 ? 16.982 -12.464 8.904 1.00 95.75 91 TYR A O 1
ATOM 687 N N . ARG A 1 92 ? 19.159 -12.995 9.067 1.00 95.50 92 ARG A N 1
ATOM 688 C CA . ARG A 1 92 ? 19.637 -11.967 8.138 1.00 95.50 92 ARG A CA 1
ATOM 689 C C . ARG A 1 92 ? 19.059 -12.168 6.742 1.00 95.50 92 ARG A C 1
ATOM 691 O O . ARG A 1 92 ? 18.602 -11.208 6.134 1.00 95.50 92 ARG A O 1
ATOM 698 N N . TYR A 1 93 ? 19.047 -13.404 6.250 1.00 97.00 93 TYR A N 1
ATOM 699 C CA . TYR A 1 93 ? 18.504 -13.689 4.926 1.00 97.00 93 TYR A CA 1
ATOM 700 C C . TYR A 1 93 ? 17.013 -13.332 4.843 1.00 97.00 93 TYR A C 1
ATOM 702 O O . TYR A 1 93 ? 16.592 -12.656 3.908 1.00 97.00 93 TYR A O 1
ATOM 710 N N . LEU A 1 94 ? 16.224 -13.715 5.853 1.00 95.50 94 LEU A N 1
ATOM 711 C CA . LEU A 1 94 ? 14.796 -13.406 5.922 1.00 95.50 94 LEU A CA 1
ATOM 712 C C . LEU A 1 94 ? 14.524 -11.900 6.054 1.00 95.50 94 LEU A C 1
ATOM 714 O O . LEU A 1 94 ? 13.568 -11.403 5.455 1.00 95.50 94 LEU A O 1
ATOM 718 N N . SER A 1 95 ? 15.341 -11.166 6.819 1.00 95.75 95 SER A N 1
ATOM 719 C CA . SER A 1 95 ? 15.106 -9.739 7.060 1.00 95.75 95 SER A CA 1
ATOM 720 C C . SER A 1 95 ? 15.138 -8.921 5.768 1.00 95.75 95 SER A C 1
ATOM 722 O O . SER A 1 95 ? 14.303 -8.033 5.608 1.00 95.75 95 SER A O 1
ATOM 724 N N . HIS A 1 96 ? 15.981 -9.286 4.792 1.00 96.94 96 HIS A N 1
ATOM 725 C CA . HIS A 1 96 ? 16.014 -8.636 3.476 1.00 96.94 96 HIS A CA 1
ATOM 726 C C . HIS A 1 96 ? 14.646 -8.610 2.776 1.00 96.94 96 HIS A C 1
ATOM 728 O O . HIS A 1 96 ? 14.293 -7.603 2.170 1.00 96.94 96 HIS A O 1
ATOM 734 N N . PHE A 1 97 ? 13.852 -9.679 2.885 1.00 96.25 97 PHE A N 1
ATOM 735 C CA . PHE A 1 97 ? 12.552 -9.789 2.206 1.00 96.25 97 PHE A CA 1
ATOM 736 C C . PHE A 1 97 ? 11.4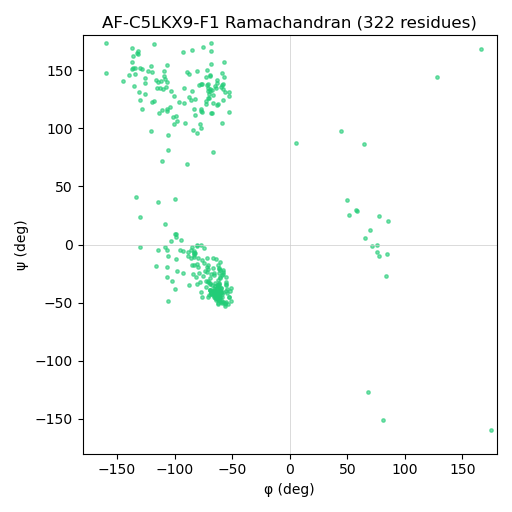03 -9.110 2.957 1.00 96.25 97 PHE A C 1
ATOM 738 O O . PHE A 1 97 ? 10.308 -8.966 2.418 1.00 96.25 97 PHE A O 1
ATOM 745 N N . ARG A 1 98 ? 11.633 -8.708 4.210 1.00 96.81 98 ARG A N 1
ATOM 746 C CA . ARG A 1 98 ? 10.671 -7.949 5.023 1.00 96.81 98 ARG A CA 1
ATOM 747 C C . ARG A 1 98 ? 11.078 -6.489 5.187 1.00 96.81 98 ARG A C 1
ATOM 749 O O . ARG A 1 98 ? 10.322 -5.732 5.789 1.00 96.81 98 ARG A O 1
ATOM 756 N N . ALA A 1 99 ? 12.251 -6.107 4.693 1.00 96.81 99 ALA A N 1
ATOM 757 C CA . ALA A 1 99 ? 12.789 -4.766 4.809 1.00 96.81 99 ALA A CA 1
ATOM 758 C C . ALA A 1 99 ? 12.038 -3.774 3.910 1.00 96.81 99 ALA A C 1
ATOM 760 O O . ALA A 1 99 ? 11.760 -4.042 2.742 1.00 96.81 99 ALA A O 1
ATOM 761 N N . VAL A 1 100 ? 11.759 -2.596 4.459 1.00 96.00 100 VAL A N 1
ATOM 762 C CA . VAL A 1 100 ? 11.173 -1.446 3.772 1.00 96.00 100 VAL A CA 1
ATOM 763 C C . VAL A 1 100 ? 12.032 -0.232 4.089 1.00 96.00 100 VAL A C 1
ATOM 765 O O . VAL A 1 100 ? 12.260 0.102 5.252 1.00 96.00 100 VAL A O 1
ATOM 768 N N . HIS A 1 101 ? 12.518 0.431 3.045 1.00 94.88 101 HIS A N 1
ATOM 769 C CA . HIS A 1 101 ? 13.370 1.606 3.168 1.00 94.88 101 HIS A CA 1
ATOM 770 C C . HIS A 1 101 ? 12.641 2.846 2.651 1.00 94.88 101 HIS A C 1
ATOM 772 O O . HIS A 1 101 ? 12.059 2.806 1.568 1.00 94.88 101 HIS A O 1
ATOM 778 N N . ARG A 1 102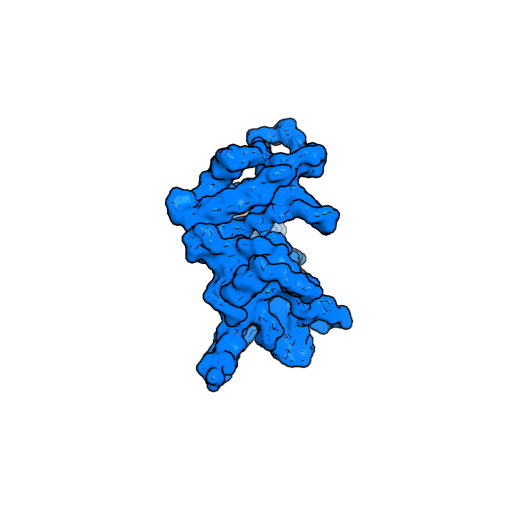 ? 12.701 3.962 3.389 1.00 92.19 102 ARG A N 1
ATOM 779 C CA . ARG A 1 102 ? 12.037 5.218 2.979 1.00 92.19 102 ARG A CA 1
ATOM 780 C C . ARG A 1 102 ? 12.660 5.876 1.741 1.00 92.19 102 ARG A C 1
ATOM 782 O O . ARG A 1 102 ? 11.982 6.617 1.043 1.00 92.19 102 ARG A O 1
ATOM 789 N N . GLY A 1 103 ? 13.936 5.610 1.477 1.00 91.00 103 GLY A N 1
ATOM 790 C CA . GLY A 1 103 ? 14.709 6.173 0.363 1.00 91.00 103 GLY A CA 1
ATOM 791 C C . GLY A 1 103 ? 16.017 6.800 0.847 1.00 91.00 103 GLY A C 1
ATOM 792 O O . GLY A 1 103 ? 16.072 7.350 1.946 1.00 91.00 103 GLY A O 1
ATOM 793 N N . SER A 1 104 ? 17.087 6.687 0.059 1.00 87.19 104 SER A N 1
ATOM 794 C CA . SER A 1 104 ? 18.405 7.265 0.355 1.00 87.19 104 SER A CA 1
ATOM 795 C C . SER A 1 104 ? 18.355 8.788 0.437 1.00 87.19 104 SER A C 1
ATOM 797 O O . SER A 1 104 ? 19.031 9.368 1.277 1.00 87.19 104 SER A O 1
ATOM 799 N N . PHE A 1 105 ? 17.456 9.423 -0.319 1.00 88.38 105 PHE A N 1
ATOM 800 C CA . PHE A 1 105 ? 17.179 10.860 -0.241 1.00 88.38 105 PHE A CA 1
ATOM 801 C C . PHE A 1 105 ? 16.904 11.347 1.197 1.00 88.38 105 PHE A C 1
ATOM 803 O O . PHE A 1 105 ? 17.375 12.403 1.612 1.00 88.38 105 PHE A O 1
ATOM 810 N N . PHE A 1 106 ? 16.207 10.545 2.009 1.00 88.06 106 PHE A N 1
ATOM 811 C CA . PHE A 1 106 ? 15.903 10.892 3.402 1.00 88.06 106 PHE A CA 1
ATOM 812 C C . PHE A 1 106 ? 17.066 10.651 4.373 1.00 88.06 106 PHE A C 1
ATOM 814 O O . PHE A 1 106 ? 17.001 11.103 5.516 1.00 88.06 106 PHE A O 1
ATOM 821 N N . GLN A 1 107 ? 18.131 9.960 3.954 1.00 87.12 107 GLN A N 1
ATOM 822 C CA . GLN A 1 107 ? 19.336 9.800 4.775 1.00 87.12 107 GLN A CA 1
ATOM 823 C C . GLN A 1 107 ? 20.117 11.113 4.879 1.00 87.12 107 GLN A C 1
ATOM 825 O O . GLN A 1 107 ? 20.703 11.385 5.925 1.00 87.12 107 GLN A O 1
ATOM 830 N N . GLU A 1 108 ? 20.077 11.934 3.828 1.00 85.94 108 GLU A N 1
ATOM 831 C CA . GLU A 1 108 ? 20.772 13.224 3.744 1.00 85.94 108 GLU A CA 1
ATOM 832 C C . GLU A 1 108 ? 20.019 14.356 4.466 1.00 85.94 108 GLU A C 1
ATOM 834 O O . GLU A 1 108 ? 20.597 15.396 4.794 1.00 85.94 108 GLU A O 1
ATOM 839 N N . MET A 1 109 ? 18.727 14.162 4.759 1.00 88.25 109 MET A N 1
ATOM 840 C CA . MET A 1 109 ? 17.931 15.145 5.489 1.00 88.25 109 MET A CA 1
ATOM 841 C C . MET A 1 109 ? 18.362 15.253 6.955 1.00 88.25 109 MET A C 1
ATOM 843 O O . MET A 1 109 ? 18.443 14.267 7.686 1.00 88.25 109 MET A O 1
ATOM 847 N N . LYS A 1 110 ? 18.542 16.496 7.421 1.00 86.62 110 LYS A N 1
ATOM 848 C CA . LYS A 1 110 ? 18.840 16.809 8.831 1.00 86.62 110 LYS A CA 1
ATOM 849 C C . LYS A 1 110 ? 17.624 16.674 9.755 1.00 86.62 110 LYS A C 1
ATOM 851 O O . LYS A 1 110 ? 17.777 16.670 10.973 1.00 86.62 110 LYS A O 1
ATOM 856 N N . THR A 1 111 ? 16.414 16.614 9.200 1.00 90.19 111 THR A N 1
ATOM 857 C CA . THR A 1 111 ? 15.180 16.503 9.981 1.00 90.19 111 THR A CA 1
ATOM 858 C C . THR A 1 111 ? 14.967 15.065 10.452 1.00 90.19 111 THR A C 1
ATOM 860 O O . THR A 1 111 ? 15.148 14.101 9.713 1.00 90.19 111 THR A O 1
ATOM 863 N N . THR A 1 112 ? 14.550 14.902 11.707 1.00 90.56 112 THR A N 1
ATOM 864 C CA . THR A 1 112 ? 14.292 13.579 12.299 1.00 90.56 112 THR A CA 1
ATOM 865 C C . THR A 1 112 ? 12.839 13.138 12.170 1.00 90.56 112 THR A C 1
ATOM 867 O O . THR A 1 112 ? 12.523 12.004 12.512 1.00 90.56 112 THR A O 1
ATOM 870 N N . SER A 1 113 ? 11.944 13.990 11.658 1.00 92.00 113 SER A N 1
ATOM 871 C CA . SER A 1 113 ? 10.511 13.688 11.521 1.00 92.00 113 SER A CA 1
ATOM 872 C C . SER A 1 113 ? 10.255 12.411 10.720 1.00 92.00 113 SER A C 1
ATOM 874 O O . SER A 1 113 ? 9.438 11.592 11.121 1.00 92.00 113 SER A O 1
ATOM 876 N N . VAL A 1 114 ? 11.018 12.191 9.648 1.00 90.88 114 VAL A N 1
ATOM 877 C CA . VAL A 1 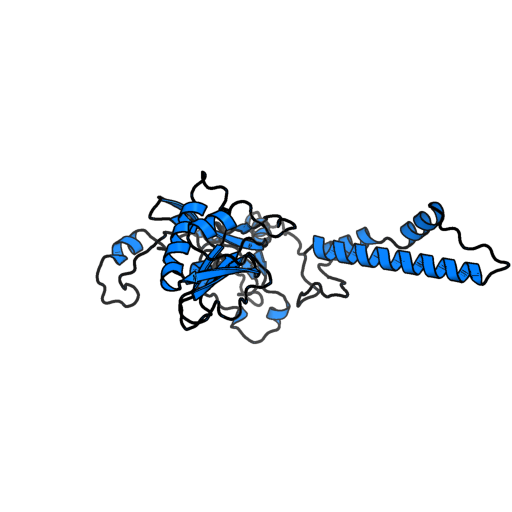114 ? 10.924 10.998 8.790 1.00 90.88 114 VAL A CA 1
ATOM 878 C C . VAL A 1 114 ? 11.453 9.718 9.442 1.00 90.88 114 VAL A C 1
ATOM 880 O O . VAL A 1 114 ? 11.229 8.636 8.913 1.00 90.88 114 VAL A O 1
ATOM 883 N N . ARG A 1 115 ? 12.152 9.831 10.576 1.00 93.44 115 ARG A N 1
ATOM 884 C CA . ARG A 1 115 ? 12.713 8.704 11.339 1.00 93.44 115 ARG A CA 1
ATOM 885 C C . ARG A 1 115 ? 11.830 8.304 12.517 1.00 93.44 115 ARG A C 1
ATOM 887 O O . ARG A 1 115 ? 12.069 7.267 13.126 1.00 93.44 115 ARG A O 1
ATOM 894 N N . LYS A 1 116 ? 10.844 9.135 12.868 1.00 94.19 116 LYS A N 1
ATOM 895 C CA . LYS A 1 116 ? 9.961 8.885 14.006 1.00 94.19 116 LYS A CA 1
ATOM 896 C C . LYS A 1 116 ? 9.023 7.723 13.697 1.00 94.19 116 LYS A C 1
ATOM 898 O O . LYS A 1 116 ? 8.415 7.670 12.626 1.00 94.19 116 LYS A O 1
ATOM 903 N N . LEU A 1 117 ? 8.893 6.829 14.671 1.00 94.56 117 LEU A N 1
ATOM 904 C CA . LEU A 1 117 ? 7.799 5.875 14.728 1.00 94.56 117 LEU A CA 1
ATOM 905 C C . LEU A 1 117 ? 6.501 6.649 14.978 1.00 94.56 117 LEU A C 1
ATOM 907 O O . LEU A 1 117 ? 6.466 7.519 15.849 1.00 94.56 117 LEU A O 1
ATOM 911 N N . LEU A 1 118 ? 5.461 6.340 14.210 1.00 95.19 118 LEU A N 1
ATOM 912 C CA . LEU A 1 118 ? 4.154 6.975 14.344 1.00 95.19 118 LEU A CA 1
ATOM 913 C C . LEU A 1 118 ? 3.082 5.929 14.684 1.00 95.19 118 LEU A C 1
ATOM 915 O O . LEU A 1 118 ? 3.207 4.788 14.223 1.00 95.19 118 LEU A O 1
ATOM 919 N N . PRO A 1 119 ? 2.032 6.283 15.448 1.00 94.12 119 PRO A N 1
ATOM 920 C CA . PRO A 1 119 ? 0.969 5.350 15.830 1.00 94.12 119 PRO A CA 1
ATOM 921 C C . PRO A 1 119 ? 0.293 4.659 14.640 1.00 94.12 119 PRO A C 1
ATOM 923 O O . PRO A 1 119 ? -0.031 3.476 14.716 1.00 94.12 119 PRO A O 1
ATOM 926 N N . GLU A 1 120 ? 0.165 5.348 13.503 1.00 93.75 120 GLU A N 1
ATOM 927 C CA . GLU A 1 120 ? -0.457 4.791 12.291 1.00 93.75 120 GLU A CA 1
ATOM 928 C C . GLU A 1 120 ? 0.306 3.576 11.727 1.00 93.75 120 GLU A C 1
ATOM 930 O O . GLU A 1 120 ? -0.242 2.793 10.956 1.00 93.75 120 GLU A O 1
ATOM 935 N N . THR A 1 121 ? 1.571 3.381 12.120 1.00 95.25 121 THR A N 1
ATOM 936 C CA . THR A 1 121 ? 2.398 2.249 11.670 1.00 95.25 121 THR A CA 1
ATOM 937 C C . THR A 1 121 ? 2.165 0.952 12.449 1.00 95.25 121 THR A C 1
ATOM 939 O O . THR A 1 121 ? 2.696 -0.091 12.053 1.00 95.25 121 THR A O 1
ATOM 942 N N . TRP A 1 122 ? 1.369 0.992 13.525 1.00 96.62 122 TRP A N 1
ATOM 943 C CA . TRP A 1 122 ? 1.054 -0.170 14.356 1.00 96.62 122 TRP A CA 1
ATOM 944 C C . TRP A 1 122 ? 0.526 -1.336 13.517 1.00 96.62 122 TRP A C 1
ATOM 946 O O . TRP A 1 122 ? -0.407 -1.176 12.731 1.00 96.62 122 TRP A O 1
ATOM 956 N N . GLY A 1 123 ? 1.129 -2.517 13.672 1.00 96.56 123 GLY A N 1
ATOM 957 C CA . GLY A 1 123 ? 0.728 -3.716 12.932 1.00 96.56 123 GLY A CA 1
ATOM 958 C C . GLY A 1 123 ? 1.177 -3.756 11.465 1.00 96.56 123 GLY A C 1
ATOM 959 O O . GLY A 1 123 ? 1.035 -4.799 10.831 1.00 96.56 123 GLY A O 1
ATOM 960 N N . PHE A 1 124 ? 1.761 -2.678 10.926 1.00 97.75 124 PHE A N 1
ATOM 961 C CA . PHE A 1 124 ? 2.297 -2.626 9.560 1.00 97.75 124 PHE A CA 1
ATOM 962 C C . PHE A 1 124 ? 3.821 -2.668 9.540 1.00 97.75 124 PHE A C 1
ATOM 964 O O . PHE A 1 124 ? 4.409 -3.479 8.821 1.00 97.75 124 PHE A O 1
ATOM 971 N N . LEU A 1 125 ? 4.464 -1.831 10.357 1.00 97.50 125 LEU A N 1
ATOM 972 C CA . LEU A 1 125 ? 5.910 -1.805 10.553 1.00 97.50 125 LEU A CA 1
ATOM 973 C C . LEU A 1 125 ? 6.240 -2.212 11.984 1.00 97.50 125 LEU A C 1
ATOM 975 O O . LEU A 1 125 ? 5.568 -1.827 12.935 1.00 97.50 125 LEU A O 1
ATOM 979 N N . CYS A 1 126 ? 7.303 -2.992 12.133 1.00 97.25 126 CYS A N 1
ATOM 980 C CA . CYS A 1 126 ? 7.770 -3.422 13.435 1.00 97.25 126 CYS A CA 1
ATOM 981 C C . CYS A 1 126 ? 8.399 -2.241 14.187 1.00 97.25 126 CYS A C 1
ATOM 983 O O . CYS A 1 126 ? 9.374 -1.679 13.685 1.00 97.25 126 CYS A O 1
ATOM 985 N N . PRO A 1 127 ? 7.954 -1.931 15.418 1.00 96.31 127 PRO A N 1
ATOM 986 C CA . PRO A 1 127 ? 8.462 -0.783 16.170 1.00 96.31 127 PRO A CA 1
ATOM 987 C C . PRO A 1 127 ? 9.901 -0.971 16.677 1.00 96.31 127 PRO A C 1
ATOM 989 O O . PRO A 1 127 ? 10.582 0.002 16.974 1.00 96.31 127 PRO A O 1
ATOM 992 N N . VAL A 1 128 ? 10.368 -2.222 16.774 1.00 96.12 128 VAL A N 1
ATOM 993 C CA . VAL A 1 128 ? 11.691 -2.572 17.327 1.00 96.12 128 VAL A CA 1
ATOM 994 C C . VAL A 1 128 ? 12.728 -2.901 16.247 1.00 96.12 128 VAL A C 1
ATOM 996 O O . VAL A 1 128 ? 13.918 -2.677 16.432 1.00 96.12 128 VAL A O 1
ATOM 999 N N . HIS A 1 129 ? 12.308 -3.459 15.109 1.00 96.69 129 HIS A N 1
ATOM 1000 C CA . HIS A 1 129 ? 13.223 -4.035 14.122 1.00 96.69 129 HIS A CA 1
ATOM 1001 C C . HIS A 1 129 ? 13.678 -2.972 13.114 1.00 96.69 129 HIS A C 1
ATOM 1003 O O . HIS A 1 129 ? 13.321 -3.003 11.936 1.00 96.69 129 HIS A O 1
ATOM 1009 N N . THR A 1 130 ? 14.486 -2.039 13.601 1.00 96.88 130 THR A N 1
ATOM 1010 C CA . THR A 1 130 ? 15.270 -1.070 12.829 1.00 96.88 130 THR A CA 1
ATOM 1011 C C . THR A 1 130 ? 16.727 -1.195 13.280 1.00 96.88 130 THR A C 1
ATOM 1013 O O . THR A 1 130 ? 16.969 -1.370 14.471 1.00 96.88 130 THR A O 1
ATOM 1016 N N . PRO A 1 131 ? 17.718 -1.146 12.378 1.00 95.69 131 PRO A N 1
ATOM 1017 C CA . PRO A 1 131 ? 19.115 -1.071 12.790 1.00 95.69 131 PRO A CA 1
ATOM 1018 C C . PRO A 1 131 ? 19.428 0.274 13.455 1.00 95.69 131 PRO A C 1
ATOM 1020 O O . PRO A 1 131 ? 18.803 1.293 13.144 1.00 95.69 131 PRO A O 1
ATOM 1023 N N . ASP A 1 132 ? 20.457 0.279 14.295 1.00 94.25 132 ASP A N 1
ATOM 1024 C CA . ASP A 1 132 ? 21.032 1.496 14.864 1.00 94.25 132 ASP A CA 1
ATOM 1025 C C . ASP A 1 132 ? 21.896 2.266 13.846 1.00 94.25 132 ASP A C 1
ATOM 1027 O O . ASP A 1 132 ? 22.223 1.788 12.755 1.00 94.25 132 ASP A O 1
ATOM 1031 N N . GLY A 1 133 ? 22.287 3.488 14.216 1.00 92.88 133 GLY A N 1
ATOM 1032 C CA . GLY A 1 133 ? 23.149 4.353 13.409 1.00 92.88 133 GLY A CA 1
ATOM 1033 C C . GLY A 1 133 ? 22.401 5.101 12.303 1.00 92.88 133 GLY A C 1
ATOM 1034 O O . GLY A 1 133 ? 21.217 5.417 12.421 1.00 92.88 133 GLY A O 1
ATOM 1035 N N . THR A 1 134 ? 23.097 5.406 11.205 1.00 91.00 134 THR A N 1
ATOM 1036 C CA . THR A 1 134 ? 22.562 6.194 10.079 1.00 91.00 134 THR A CA 1
ATOM 1037 C C . THR A 1 134 ? 21.225 5.694 9.507 1.00 91.00 134 THR A C 1
ATOM 1039 O O . THR A 1 134 ? 20.381 6.542 9.205 1.00 91.00 134 THR A O 1
ATOM 1042 N N . PRO A 1 135 ? 20.965 4.380 9.349 1.00 93.69 135 PRO A N 1
ATOM 1043 C CA . PRO A 1 135 ? 19.686 3.897 8.822 1.00 93.69 135 PRO A CA 1
ATOM 1044 C C . PRO A 1 135 ? 18.541 3.854 9.850 1.00 93.69 135 PRO A C 1
ATOM 1046 O O . PRO A 1 135 ? 17.423 3.505 9.466 1.00 93.69 135 PRO A O 1
ATOM 1049 N N . CYS A 1 136 ? 18.772 4.227 11.115 1.00 95.31 136 CYS A N 1
ATOM 1050 C CA . CYS A 1 136 ? 17.755 4.162 12.164 1.00 95.31 136 CYS A CA 1
ATOM 1051 C C . CYS A 1 136 ? 16.504 4.986 11.812 1.00 95.31 136 CYS A C 1
ATOM 1053 O O . CYS A 1 136 ? 16.590 6.174 11.466 1.00 95.31 136 CYS A O 1
ATOM 1055 N N . GLY A 1 137 ? 15.345 4.320 11.839 1.00 93.75 137 GLY A N 1
ATOM 1056 C CA . GLY A 1 137 ? 14.036 4.869 11.474 1.00 93.75 137 GLY A CA 1
ATOM 1057 C C . GLY A 1 137 ? 13.781 4.989 9.965 1.00 93.75 137 GLY A C 1
ATOM 1058 O O . GLY A 1 137 ? 12.644 5.224 9.555 1.00 93.75 137 GLY A O 1
ATOM 1059 N N . LEU A 1 138 ? 14.799 4.791 9.119 1.00 95.31 138 LEU A N 1
ATOM 1060 C CA . LEU A 1 138 ? 14.674 4.819 7.655 1.00 95.31 138 LEU A CA 1
ATOM 1061 C C . LEU A 1 138 ? 14.591 3.420 7.050 1.00 95.31 138 LEU A C 1
ATOM 1063 O O . LEU A 1 138 ? 13.825 3.224 6.103 1.00 95.31 138 LEU A O 1
ATOM 1067 N N . LEU A 1 139 ? 15.356 2.469 7.596 1.00 96.75 139 LEU A N 1
ATOM 1068 C CA . LEU A 1 139 ? 15.257 1.048 7.282 1.00 96.75 139 LEU A CA 1
ATOM 1069 C C . LEU A 1 139 ? 14.414 0.358 8.352 1.00 96.75 139 LEU A C 1
ATOM 1071 O O . LEU A 1 139 ? 14.875 0.137 9.465 1.00 96.75 139 LEU A O 1
ATOM 1075 N N . ASN A 1 140 ? 13.190 -0.007 8.002 1.00 97.12 140 ASN A N 1
ATOM 1076 C CA . ASN A 1 140 ? 12.279 -0.710 8.898 1.00 97.12 140 ASN A CA 1
ATOM 1077 C C . ASN A 1 140 ? 11.940 -2.080 8.319 1.00 97.12 140 ASN A C 1
ATOM 1079 O O . ASN A 1 140 ? 12.282 -2.388 7.179 1.00 97.12 140 ASN A O 1
ATOM 1083 N N . HIS A 1 141 ? 11.241 -2.900 9.094 1.00 97.94 141 HIS A N 1
ATOM 1084 C CA . HIS A 1 141 ? 10.763 -4.197 8.634 1.00 97.94 141 HIS A CA 1
ATOM 1085 C C . HIS A 1 141 ? 9.259 -4.307 8.843 1.00 97.94 141 HIS A C 1
ATOM 1087 O O . HIS A 1 141 ? 8.737 -3.837 9.853 1.00 97.94 141 HIS A O 1
ATOM 1093 N N . LEU A 1 142 ? 8.569 -4.958 7.909 1.00 97.88 142 LEU A N 1
ATOM 1094 C CA . LEU A 1 142 ? 7.145 -5.244 8.036 1.00 97.88 142 LEU A CA 1
ATOM 1095 C C . LEU A 1 142 ? 6.880 -6.082 9.295 1.00 97.88 142 LEU A C 1
ATOM 1097 O O . LEU A 1 142 ? 7.589 -7.063 9.565 1.00 97.88 142 LEU A O 1
ATOM 1101 N N . ALA A 1 143 ? 5.827 -5.734 10.031 1.00 97.62 143 ALA A N 1
ATOM 1102 C CA . ALA A 1 143 ? 5.284 -6.583 11.088 1.00 97.62 143 ALA A CA 1
ATOM 1103 C C . ALA A 1 143 ? 4.872 -7.942 10.500 1.00 97.62 143 ALA A C 1
ATOM 1105 O O . ALA A 1 143 ? 4.491 -8.003 9.337 1.00 97.62 143 ALA A O 1
ATOM 1106 N N . ALA A 1 144 ? 4.974 -9.044 11.242 1.00 96.44 144 ALA A N 1
ATOM 1107 C CA . ALA A 1 144 ? 4.786 -10.401 10.721 1.00 96.44 144 ALA A CA 1
ATOM 1108 C C . ALA A 1 144 ? 3.466 -10.625 9.947 1.00 96.44 144 ALA A C 1
ATOM 1110 O O . ALA A 1 144 ? 3.541 -11.183 8.850 1.00 96.44 144 ALA A O 1
ATOM 1111 N N . PRO A 1 145 ? 2.292 -10.165 10.426 1.00 96.50 145 PRO A N 1
ATOM 1112 C CA . PRO A 1 145 ? 1.025 -10.404 9.739 1.00 96.50 145 PRO A CA 1
ATOM 1113 C C . PRO A 1 145 ? 0.751 -9.399 8.606 1.00 96.50 145 PRO A C 1
ATOM 1115 O O . PRO A 1 145 ? -0.174 -9.602 7.826 1.00 96.50 145 PRO A O 1
ATOM 1118 N N . CYS A 1 146 ? 1.554 -8.337 8.483 1.00 97.44 146 CYS A N 1
ATOM 1119 C CA . CYS A 1 146 ? 1.428 -7.356 7.409 1.00 97.44 146 CYS A CA 1
ATOM 1120 C C . CYS A 1 146 ? 1.821 -7.969 6.057 1.00 97.44 146 CYS A C 1
ATOM 1122 O O . CYS A 1 146 ? 2.867 -8.623 5.923 1.00 97.44 146 CYS A O 1
ATOM 1124 N N . GLN A 1 147 ? 0.999 -7.732 5.042 1.00 94.94 147 GLN A N 1
ATOM 1125 C CA . GLN A 1 147 ? 1.180 -8.240 3.691 1.00 94.94 147 GLN A CA 1
ATOM 1126 C C . GLN A 1 147 ? 0.927 -7.127 2.668 1.00 94.94 147 GLN A C 1
ATOM 1128 O O . GLN A 1 147 ? -0.036 -6.371 2.804 1.00 94.94 147 GLN A O 1
ATOM 1133 N N . PRO A 1 148 ? 1.770 -6.999 1.631 1.00 94.31 148 PRO A N 1
ATOM 1134 C CA . PRO A 1 148 ? 1.474 -6.120 0.513 1.00 94.31 148 PRO A CA 1
ATOM 1135 C C . PRO A 1 148 ? 0.416 -6.747 -0.405 1.00 94.31 148 PRO A C 1
ATOM 1137 O O . PRO A 1 148 ? 0.488 -7.930 -0.740 1.00 94.31 148 PRO A O 1
ATOM 1140 N N . VAL A 1 149 ? -0.530 -5.940 -0.874 1.00 93.19 149 VAL A N 1
ATOM 1141 C CA . VAL A 1 149 ? -1.531 -6.343 -1.866 1.00 93.19 149 VAL A CA 1
ATOM 1142 C C . VAL A 1 149 ? -0.871 -6.470 -3.238 1.00 93.19 149 VAL A C 1
ATOM 1144 O O . VAL A 1 149 ? -0.282 -5.519 -3.756 1.00 93.19 149 VAL A O 1
ATOM 1147 N N . VAL A 1 150 ? -0.999 -7.649 -3.851 1.00 88.00 150 VAL A N 1
ATOM 1148 C CA . VAL A 1 150 ? -0.404 -7.991 -5.160 1.00 88.00 150 VAL A CA 1
ATOM 1149 C C . VAL A 1 150 ? -1.435 -8.109 -6.289 1.00 88.00 150 VAL A C 1
ATOM 1151 O O . VAL A 1 150 ? -1.152 -8.685 -7.338 1.00 88.00 150 VAL A O 1
ATOM 1154 N N . ARG A 1 151 ? -2.640 -7.565 -6.088 1.00 78.69 151 ARG A N 1
ATOM 1155 C CA . ARG A 1 151 ? -3.728 -7.600 -7.070 1.00 78.69 151 ARG A CA 1
ATOM 1156 C C . ARG A 1 151 ? -3.293 -6.987 -8.403 1.00 78.69 151 ARG A C 1
ATOM 1158 O O . ARG A 1 151 ? -2.765 -5.880 -8.455 1.00 78.69 151 ARG A O 1
ATOM 1165 N N . ILE A 1 152 ? -3.565 -7.691 -9.496 1.00 69.00 152 ILE A N 1
ATOM 1166 C CA . ILE A 1 152 ? -3.442 -7.121 -10.838 1.00 69.00 152 ILE A CA 1
ATOM 1167 C C . ILE A 1 152 ? -4.676 -6.243 -11.048 1.00 69.00 152 ILE A C 1
ATOM 1169 O O . ILE A 1 152 ? -5.799 -6.744 -11.003 1.00 69.00 152 ILE A O 1
ATOM 1173 N N . ALA A 1 153 ? -4.471 -4.937 -11.223 1.00 63.12 153 ALA A N 1
ATOM 1174 C CA . ALA A 1 153 ? -5.566 -4.013 -11.496 1.00 63.12 153 ALA A CA 1
ATOM 1175 C C . ALA A 1 153 ? -6.312 -4.456 -12.764 1.00 63.12 153 ALA A C 1
ATOM 1177 O O . ALA A 1 153 ? -5.675 -4.782 -13.772 1.00 63.12 153 ALA A O 1
ATOM 1178 N N . SER A 1 154 ? -7.648 -4.469 -12.721 1.00 65.75 154 SER A N 1
ATOM 1179 C CA . SER A 1 154 ? -8.425 -4.649 -13.945 1.00 65.75 154 SER A CA 1
ATOM 1180 C C . SER A 1 154 ? -8.136 -3.462 -14.877 1.00 65.75 154 SER A C 1
ATOM 1182 O O . SER A 1 154 ? -8.035 -2.330 -14.395 1.00 65.75 154 SER A O 1
ATOM 1184 N N . PRO A 1 155 ? -7.978 -3.673 -16.198 1.00 59.25 155 PRO A N 1
ATOM 1185 C CA . PRO A 1 155 ? -7.690 -2.585 -17.139 1.00 59.25 155 PRO A CA 1
ATOM 1186 C C . PRO A 1 155 ? -8.717 -1.445 -17.089 1.00 59.25 155 PRO A C 1
ATOM 1188 O O . PRO A 1 155 ? -8.386 -0.295 -17.362 1.00 59.25 155 PRO A O 1
ATOM 1191 N N . GLU A 1 156 ? -9.953 -1.770 -16.716 1.00 64.06 156 GLU A N 1
ATOM 1192 C CA . GLU A 1 156 ? -11.083 -0.844 -16.618 1.00 64.06 156 GLU A CA 1
ATOM 1193 C C . GLU A 1 156 ? -11.182 -0.164 -15.238 1.00 64.06 156 GLU A C 1
ATOM 1195 O O . GLU A 1 156 ? -11.971 0.766 -15.060 1.00 64.06 156 GLU A O 1
ATOM 1200 N N . GLY A 1 157 ? -10.406 -0.612 -14.240 1.00 64.44 157 GLY A N 1
ATOM 1201 C CA . GLY A 1 157 ? -10.551 -0.157 -12.852 1.00 64.44 157 GLY A CA 1
ATOM 1202 C C . GLY A 1 157 ? -11.961 -0.409 -12.309 1.00 64.44 157 GLY A C 1
ATOM 1203 O O . GLY A 1 157 ? -12.489 0.385 -11.531 1.00 64.44 157 GLY A O 1
ATOM 1204 N N . VAL A 1 158 ? -12.618 -1.455 -12.810 1.00 69.31 158 VAL A N 1
ATOM 1205 C CA . VAL A 1 158 ? -13.951 -1.887 -12.392 1.00 69.31 158 VAL A CA 1
ATOM 1206 C C . VAL A 1 158 ? -13.795 -3.158 -11.578 1.00 69.31 158 VAL A C 1
ATOM 1208 O O . VAL A 1 158 ? -13.047 -4.067 -11.953 1.00 69.31 158 VAL A O 1
ATOM 1211 N N . ILE A 1 159 ? -14.511 -3.202 -10.462 1.00 78.44 159 ILE A N 1
ATOM 1212 C CA . ILE A 1 159 ? -14.698 -4.406 -9.666 1.00 78.44 159 ILE A CA 1
ATOM 1213 C C . ILE A 1 159 ? -16.131 -4.862 -9.910 1.00 78.44 159 ILE A C 1
ATOM 1215 O O . ILE A 1 159 ? -17.054 -4.118 -9.566 1.00 78.44 159 ILE A O 1
ATOM 1219 N N . PRO A 1 160 ? -16.329 -6.036 -10.533 1.00 79.81 160 PRO A N 1
ATOM 1220 C CA . PRO A 1 160 ? -17.661 -6.581 -10.749 1.00 79.81 160 PRO A CA 1
ATOM 1221 C C . PRO A 1 160 ? -18.444 -6.639 -9.432 1.00 79.81 160 PRO A C 1
ATOM 1223 O O . PRO A 1 160 ? -17.918 -7.111 -8.429 1.00 79.81 160 PRO A O 1
ATOM 1226 N N . GLY A 1 161 ? -19.678 -6.137 -9.428 1.00 86.75 161 GLY A N 1
ATOM 1227 C CA . GLY A 1 161 ? -20.564 -6.146 -8.259 1.00 86.75 161 GLY A CA 1
ATOM 1228 C C . GLY A 1 161 ? -20.366 -4.997 -7.262 1.00 86.75 161 GLY A C 1
ATOM 1229 O O . GLY A 1 161 ? -21.341 -4.583 -6.649 1.00 86.75 161 GLY A O 1
ATOM 1230 N N . LEU A 1 162 ? -19.176 -4.392 -7.139 1.00 90.62 162 LEU A N 1
ATOM 1231 C CA . LEU A 1 162 ? -18.936 -3.365 -6.107 1.00 90.62 162 LEU A CA 1
ATOM 1232 C C . LEU A 1 162 ? -19.843 -2.135 -6.264 1.00 90.62 162 LEU A C 1
ATOM 1234 O O . LEU A 1 162 ? -20.361 -1.614 -5.283 1.00 90.62 162 LEU A O 1
ATOM 1238 N N . GLU A 1 163 ? -20.051 -1.656 -7.492 1.00 90.56 163 GLU A N 1
ATOM 1239 C CA . GLU A 1 163 ? -20.951 -0.521 -7.737 1.00 90.56 163 GLU A CA 1
ATOM 1240 C C . GLU A 1 163 ? -22.420 -0.882 -7.457 1.00 90.56 163 GLU A C 1
ATOM 1242 O O . GLU A 1 163 ? -23.170 -0.051 -6.945 1.00 90.56 163 GLU A O 1
ATOM 1247 N N . GLU A 1 164 ? -22.833 -2.119 -7.740 1.00 91.06 164 GLU A N 1
ATOM 1248 C CA . GLU A 1 164 ? -24.181 -2.608 -7.429 1.00 91.06 164 GLU A CA 1
ATOM 1249 C C . GLU A 1 164 ? -24.404 -2.666 -5.916 1.00 91.06 164 GLU A C 1
ATOM 1251 O O . GLU A 1 164 ? -25.425 -2.170 -5.438 1.00 91.06 164 GLU A O 1
ATOM 1256 N N . GLU A 1 165 ? -23.412 -3.145 -5.162 1.00 93.00 165 GLU A N 1
ATOM 1257 C CA . GLU A 1 165 ? -23.448 -3.141 -3.699 1.00 93.00 165 GLU A CA 1
ATOM 1258 C C . GLU A 1 165 ? -23.457 -1.719 -3.136 1.00 93.00 165 GLU A C 1
ATOM 1260 O O . GLU A 1 165 ? -24.297 -1.366 -2.317 1.00 93.00 165 GLU A O 1
ATOM 1265 N N . LEU A 1 166 ? -22.602 -0.821 -3.627 1.00 93.94 166 LEU A N 1
ATOM 1266 C CA . LEU A 1 166 ? -22.633 0.578 -3.191 1.00 93.94 166 LEU A CA 1
ATOM 1267 C C . LEU A 1 166 ? -24.007 1.219 -3.445 1.00 93.94 166 LEU A C 1
ATOM 1269 O O . LEU A 1 166 ? -24.527 1.943 -2.592 1.00 93.94 166 LEU A O 1
ATOM 1273 N N . ALA A 1 167 ? -24.621 0.936 -4.595 1.00 93.00 167 ALA A N 1
ATOM 1274 C CA . ALA A 1 167 ? -25.960 1.415 -4.907 1.00 93.00 167 ALA A CA 1
ATOM 1275 C C . ALA A 1 167 ? -27.028 0.806 -3.984 1.00 93.00 167 ALA A C 1
ATOM 1277 O O . ALA A 1 167 ? -27.920 1.540 -3.550 1.00 93.00 167 ALA A O 1
ATOM 1278 N N . SER A 1 168 ? -26.930 -0.486 -3.646 1.00 93.56 168 SER A N 1
ATOM 1279 C CA . SER A 1 168 ? -27.844 -1.170 -2.716 1.00 93.56 168 SER A CA 1
ATOM 1280 C C . SER A 1 168 ? -27.777 -0.555 -1.310 1.00 93.56 168 SER A C 1
ATOM 1282 O O . SER A 1 168 ? -28.804 -0.349 -0.660 1.00 93.56 168 SER A O 1
ATOM 1284 N N . LEU A 1 169 ? -26.585 -0.112 -0.901 1.00 94.50 169 LEU A N 1
ATOM 1285 C CA . LEU A 1 169 ? -26.339 0.613 0.346 1.00 94.50 169 LEU A CA 1
ATOM 1286 C C . LEU A 1 169 ? -26.763 2.088 0.296 1.00 94.50 169 LEU A C 1
ATOM 1288 O O . LEU A 1 169 ? -26.687 2.800 1.300 1.00 94.50 169 LEU A O 1
ATOM 1292 N N . GLY A 1 170 ? -27.285 2.563 -0.835 1.00 90.69 170 GLY A N 1
ATOM 1293 C CA . GLY A 1 170 ? -27.816 3.913 -1.009 1.00 90.69 170 GLY A CA 1
ATOM 1294 C C . GLY A 1 170 ? -26.769 4.966 -1.368 1.00 90.69 170 GLY A C 1
ATOM 1295 O O . GLY A 1 170 ? -27.025 6.161 -1.186 1.00 90.69 170 GLY A O 1
ATOM 1296 N N . VAL A 1 171 ? -25.614 4.551 -1.893 1.00 92.69 171 VAL A N 1
ATOM 1297 C CA . VAL A 1 171 ? -24.693 5.458 -2.582 1.00 92.69 171 VAL A CA 1
ATOM 1298 C C . VAL A 1 171 ? -25.323 5.885 -3.907 1.00 92.69 171 VAL A C 1
ATOM 1300 O O . VAL A 1 171 ? -25.711 5.071 -4.745 1.00 92.69 171 VAL A O 1
ATOM 1303 N N . GLN A 1 172 ? -25.411 7.194 -4.121 1.00 91.12 172 GLN A N 1
ATOM 1304 C CA . GLN A 1 172 ? -25.893 7.766 -5.372 1.00 91.12 172 GLN A CA 1
ATOM 1305 C C . GLN A 1 172 ? -24.740 7.821 -6.374 1.00 91.12 172 GLN A C 1
ATOM 1307 O O . GLN A 1 172 ? -23.910 8.731 -6.321 1.00 91.12 172 GLN A O 1
ATOM 1312 N N . LEU A 1 173 ? -24.689 6.836 -7.271 1.00 89.31 173 LEU A N 1
ATOM 1313 C CA . LEU A 1 173 ? -23.649 6.728 -8.294 1.00 89.31 173 LEU A CA 1
ATOM 1314 C C . LEU A 1 173 ? -23.803 7.763 -9.418 1.00 89.31 173 LEU A C 1
ATOM 1316 O O . LEU A 1 173 ? -24.910 8.058 -9.883 1.00 89.31 173 LEU A O 1
ATOM 1320 N N . VAL A 1 174 ? -22.672 8.254 -9.922 1.00 83.94 174 VAL A N 1
ATOM 1321 C CA . VAL A 1 174 ? -22.587 9.091 -11.122 1.00 83.94 174 VAL A CA 1
ATOM 1322 C C . VAL A 1 174 ? -22.721 8.201 -12.352 1.00 83.94 174 VAL A C 1
ATOM 1324 O O . VAL A 1 174 ? -21.766 7.571 -12.786 1.00 83.94 174 VAL A O 1
ATOM 1327 N N . ARG A 1 175 ? -23.914 8.166 -12.951 1.00 73.62 175 ARG A N 1
ATOM 1328 C CA . ARG A 1 175 ? -24.171 7.382 -14.176 1.00 73.62 175 ARG A CA 1
ATOM 1329 C C . ARG A 1 175 ? -24.047 8.176 -15.483 1.00 73.62 175 ARG A C 1
ATOM 1331 O O . ARG A 1 175 ? -24.173 7.600 -16.556 1.00 73.62 175 ARG A O 1
ATOM 1338 N N . SER A 1 176 ? -23.830 9.493 -15.424 1.00 62.69 176 SER A N 1
ATOM 1339 C CA . SER A 1 176 ? -23.770 10.363 -16.610 1.00 62.69 176 SER A CA 1
ATOM 1340 C C . SER A 1 176 ? -22.748 11.485 -16.449 1.00 62.69 176 SER A C 1
ATOM 1342 O O . SER A 1 176 ? -22.681 12.120 -15.399 1.00 62.69 176 SER A O 1
ATOM 1344 N N . SER A 1 177 ? -22.020 11.790 -17.528 1.00 57.69 177 SER A N 1
ATOM 1345 C CA . SER A 1 177 ? -21.067 12.908 -17.612 1.00 57.69 177 SER A CA 1
ATOM 1346 C C . SER A 1 177 ? -21.714 14.293 -17.482 1.00 57.69 177 SER A C 1
ATOM 1348 O O . SER A 1 177 ? -21.009 15.283 -17.304 1.00 57.69 177 SER A O 1
ATOM 1350 N N . LYS A 1 178 ? -23.050 14.381 -17.560 1.00 56.44 178 LYS A N 1
ATOM 1351 C CA . LYS A 1 178 ? -23.808 15.632 -17.385 1.00 56.44 178 LYS A CA 1
ATOM 1352 C C . LYS A 1 178 ? -24.136 15.947 -15.924 1.00 56.44 178 LYS A C 1
ATOM 1354 O O . LYS A 1 178 ? -24.599 17.049 -15.635 1.00 56.44 178 LYS A O 1
ATOM 1359 N N . THR A 1 179 ? -23.932 15.005 -15.005 1.00 60.38 179 THR A N 1
ATOM 1360 C CA . THR A 1 179 ? -24.211 15.223 -13.585 1.00 60.38 179 THR A CA 1
ATOM 1361 C C . THR A 1 179 ? -23.030 15.951 -12.949 1.00 60.38 179 THR A C 1
ATOM 1363 O O . THR A 1 179 ? -21.949 15.386 -12.814 1.00 60.38 179 THR A O 1
ATOM 1366 N N . SER A 1 180 ? -23.227 17.212 -12.557 1.00 64.19 180 SER A N 1
ATOM 1367 C CA . SER A 1 180 ? -22.193 17.982 -11.859 1.00 64.19 180 SER A CA 1
ATOM 1368 C C . SER A 1 180 ? -21.855 17.335 -10.512 1.00 64.19 180 SER A C 1
ATOM 1370 O O . SER A 1 180 ? -22.719 17.206 -9.642 1.00 64.19 180 SER A O 1
ATOM 1372 N N . THR A 1 181 ? -20.590 16.949 -10.336 1.00 66.88 181 THR A N 1
ATOM 1373 C CA . THR A 1 181 ? -20.036 16.435 -9.074 1.00 66.88 181 THR A CA 1
ATOM 1374 C C . THR A 1 181 ? -19.617 17.552 -8.117 1.00 66.88 181 THR A C 1
ATOM 1376 O O . THR A 1 181 ? -19.318 17.274 -6.961 1.00 66.88 181 THR A O 1
ATOM 1379 N N . ALA A 1 182 ? -19.646 18.819 -8.553 1.00 61.81 182 ALA A N 1
ATOM 1380 C CA . ALA A 1 182 ? -19.123 19.961 -7.797 1.00 61.81 182 ALA A CA 1
ATOM 1381 C C . ALA A 1 182 ? -19.777 20.151 -6.413 1.00 61.81 182 ALA A C 1
ATOM 1383 O O . ALA A 1 182 ? -19.143 20.666 -5.497 1.00 61.81 182 ALA A O 1
ATOM 1384 N N . ASN A 1 183 ? -21.021 19.692 -6.239 1.00 64.62 183 ASN A N 1
ATOM 1385 C CA . ASN A 1 183 ? -21.775 19.841 -4.989 1.00 64.62 183 ASN A CA 1
ATOM 1386 C C . ASN A 1 183 ? -21.757 18.585 -4.100 1.00 64.62 183 ASN A C 1
ATOM 1388 O O . ASN A 1 183 ? -22.485 18.529 -3.112 1.00 64.62 183 ASN A O 1
ATOM 1392 N N . TYR A 1 184 ? -20.987 17.548 -4.441 1.00 70.94 184 TYR A N 1
ATOM 1393 C CA . TYR A 1 184 ? -21.059 16.258 -3.738 1.00 70.94 184 TYR A CA 1
ATOM 1394 C C . TYR A 1 184 ? -20.421 16.286 -2.348 1.00 70.94 184 TYR A C 1
ATOM 1396 O O . TYR A 1 184 ? -20.817 15.495 -1.501 1.00 70.94 184 TYR A O 1
ATOM 1404 N N . GLY A 1 185 ? -19.500 17.220 -2.096 1.00 64.25 185 GLY A N 1
ATOM 1405 C CA . GLY A 1 185 ? -18.954 17.492 -0.760 1.00 64.25 185 GLY A CA 1
ATOM 1406 C C . GLY A 1 185 ? -19.600 18.678 -0.051 1.00 64.25 185 GLY A C 1
ATOM 1407 O O . GLY A 1 185 ? -19.078 19.114 0.971 1.00 64.25 185 GLY A O 1
ATOM 1408 N N . ALA A 1 186 ? -20.689 19.233 -0.591 1.00 68.25 186 ALA A N 1
ATOM 1409 C CA . ALA A 1 186 ? -21.403 20.365 -0.011 1.00 68.25 186 ALA A CA 1
ATOM 1410 C C . ALA A 1 186 ? -22.742 19.926 0.608 1.00 68.25 186 ALA A C 1
ATOM 1412 O O . ALA A 1 186 ? -23.362 18.944 0.189 1.00 68.25 186 ALA A O 1
ATOM 1413 N N . GLY A 1 187 ? -23.218 20.691 1.594 1.00 78.94 187 GLY A N 1
ATOM 1414 C CA . GLY A 1 187 ? -24.500 20.432 2.254 1.00 78.94 187 GLY A CA 1
ATOM 1415 C C . GLY A 1 187 ? -24.471 19.146 3.075 1.00 78.94 187 GLY A C 1
ATOM 1416 O O . GLY A 1 187 ? -23.593 18.982 3.909 1.00 78.94 187 GLY A O 1
ATOM 1417 N N . GLU A 1 188 ? -25.422 18.243 2.855 1.00 85.88 188 GLU A N 1
ATOM 1418 C CA . GLU A 1 188 ? -25.578 17.003 3.635 1.00 85.88 188 GLU A CA 1
ATOM 1419 C C . GLU A 1 188 ? -24.880 15.785 3.014 1.00 85.88 188 GLU A C 1
ATOM 1421 O O . GLU A 1 188 ? -25.013 14.673 3.521 1.00 85.88 188 GLU A O 1
ATOM 1426 N N . ASN A 1 189 ? -24.154 15.963 1.907 1.00 88.81 189 ASN A N 1
ATOM 1427 C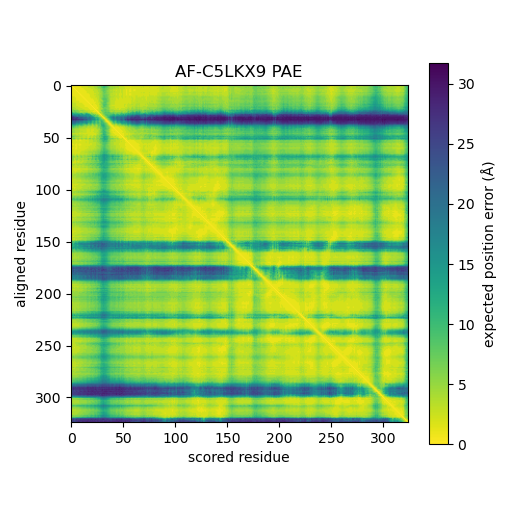 CA . ASN A 1 189 ? -23.541 14.865 1.166 1.00 88.81 189 ASN A CA 1
ATOM 1428 C C . ASN A 1 189 ? -22.017 14.850 1.319 1.00 88.81 189 ASN A C 1
ATOM 1430 O O . ASN A 1 189 ? -21.371 15.890 1.468 1.00 88.81 189 ASN A O 1
ATOM 1434 N N . ALA A 1 190 ? -21.464 13.644 1.254 1.00 90.38 190 ALA A N 1
ATOM 1435 C CA . ALA A 1 190 ? -20.042 13.366 1.200 1.00 90.38 190 ALA A CA 1
ATOM 1436 C C . ALA A 1 190 ? -19.693 12.589 -0.072 1.00 90.38 190 ALA A C 1
ATOM 1438 O O . ALA A 1 190 ? -20.520 11.852 -0.621 1.00 90.38 190 ALA A O 1
ATOM 1439 N N . TYR A 1 191 ? -18.449 12.741 -0.522 1.00 92.56 191 TYR A N 1
ATOM 1440 C CA . TYR A 1 191 ? -17.931 12.032 -1.686 1.00 92.56 191 TYR A CA 1
ATOM 1441 C C . TYR A 1 191 ? -17.770 10.538 -1.411 1.00 92.56 191 TYR A C 1
ATOM 1443 O O . TYR A 1 191 ? -17.372 10.140 -0.319 1.00 92.56 191 TYR A O 1
ATOM 1451 N N . VAL A 1 192 ? -18.017 9.728 -2.440 1.00 93.69 192 VAL A N 1
ATOM 1452 C CA . VAL A 1 192 ? -17.607 8.323 -2.493 1.00 93.69 192 VAL A CA 1
ATOM 1453 C C . VAL A 1 192 ? -16.642 8.156 -3.656 1.00 93.69 192 VAL A C 1
ATOM 1455 O O . VAL A 1 192 ? -16.981 8.488 -4.797 1.00 93.69 192 VAL A O 1
ATOM 1458 N N . THR A 1 193 ? -15.440 7.659 -3.377 1.00 93.38 193 THR A N 1
ATOM 1459 C CA . THR A 1 193 ? -14.398 7.459 -4.390 1.00 93.38 193 THR A CA 1
ATOM 1460 C C . THR A 1 193 ? -13.845 6.042 -4.358 1.00 93.38 193 THR A C 1
ATOM 1462 O O . THR A 1 193 ? -13.834 5.417 -3.303 1.00 93.38 193 THR A O 1
ATOM 1465 N N . LEU A 1 194 ? -13.381 5.558 -5.510 1.00 92.75 194 LEU A N 1
ATOM 1466 C CA . LEU A 1 194 ? -12.668 4.294 -5.672 1.00 92.75 194 LEU A CA 1
ATOM 1467 C C . LEU A 1 194 ? -11.366 4.551 -6.425 1.00 92.75 194 LEU A C 1
ATOM 1469 O O . LEU A 1 194 ? -11.403 5.010 -7.566 1.00 92.75 194 LEU A O 1
ATOM 1473 N N . ASP A 1 195 ? -10.227 4.296 -5.780 1.00 91.62 195 ASP A N 1
ATOM 1474 C CA . ASP A 1 195 ? -8.885 4.488 -6.349 1.00 91.62 195 ASP A CA 1
ATOM 1475 C C . ASP A 1 195 ? -8.698 5.882 -6.992 1.00 91.62 195 ASP A C 1
ATOM 1477 O O . ASP A 1 195 ? -8.098 6.045 -8.053 1.00 91.62 195 ASP A O 1
ATOM 1481 N N . GLY A 1 196 ? -9.267 6.914 -6.355 1.00 89.31 196 GLY A N 1
ATOM 1482 C CA . GLY A 1 196 ? -9.231 8.306 -6.821 1.00 89.31 196 GLY A CA 1
ATOM 1483 C C . GLY A 1 196 ? -10.308 8.685 -7.848 1.00 89.31 196 GLY A C 1
ATOM 1484 O O . GLY A 1 196 ? -10.477 9.871 -8.137 1.00 89.31 196 GLY A O 1
ATOM 1485 N N . ARG A 1 197 ? -11.089 7.729 -8.370 1.00 88.94 197 ARG A N 1
ATOM 1486 C CA . ARG A 1 197 ? -12.258 8.001 -9.222 1.00 88.94 197 ARG A CA 1
ATOM 1487 C C . ARG A 1 197 ? -13.470 8.330 -8.357 1.00 88.94 197 ARG A C 1
ATOM 1489 O O . ARG A 1 197 ? -13.866 7.530 -7.516 1.00 88.94 197 ARG A O 1
ATOM 1496 N N . VAL A 1 198 ? -14.106 9.478 -8.588 1.00 89.19 198 VAL A N 1
ATOM 1497 C CA . VAL A 1 198 ? -15.387 9.807 -7.941 1.00 89.19 198 VAL A CA 1
ATOM 1498 C C . VAL A 1 198 ? -16.472 8.882 -8.488 1.00 89.19 198 VAL A C 1
ATOM 1500 O O . VAL A 1 198 ? -16.817 8.966 -9.664 1.00 89.19 198 VAL A O 1
ATOM 1503 N N . LEU A 1 199 ? -17.004 8.010 -7.631 1.00 90.19 199 LEU A N 1
ATOM 1504 C CA . LEU A 1 199 ? -18.108 7.113 -7.975 1.00 90.19 199 LEU A CA 1
ATOM 1505 C C . LEU A 1 199 ? -19.460 7.771 -7.745 1.00 90.19 199 LEU A C 1
ATOM 1507 O O . LEU A 1 199 ? -20.407 7.507 -8.479 1.00 90.19 199 LEU A O 1
ATOM 1511 N N . GLY A 1 200 ? -19.577 8.606 -6.717 1.00 91.44 200 GLY A N 1
ATOM 1512 C CA . GLY A 1 200 ? -20.879 9.066 -6.271 1.00 91.44 200 GLY A CA 1
ATOM 1513 C C . GLY A 1 200 ? -20.833 9.912 -5.018 1.00 91.44 200 GLY A C 1
ATOM 1514 O O . GLY A 1 200 ? -19.800 10.475 -4.645 1.00 91.44 200 GLY A O 1
ATOM 1515 N N . LYS A 1 201 ? -21.990 9.976 -4.367 1.00 91.62 201 LYS A N 1
ATOM 1516 C CA . LYS A 1 201 ? -22.165 10.621 -3.072 1.00 91.62 201 LYS A CA 1
ATOM 1517 C C . LYS A 1 201 ? -23.035 9.791 -2.145 1.00 91.62 201 LYS A C 1
ATOM 1519 O O . LYS A 1 201 ? -23.880 9.015 -2.590 1.00 91.62 201 LYS A O 1
ATOM 1524 N N . VAL A 1 202 ? -22.872 10.022 -0.855 1.00 92.88 202 VAL A N 1
ATOM 1525 C CA . VAL A 1 202 ? -23.709 9.451 0.199 1.00 92.88 202 VAL A CA 1
ATOM 1526 C C . VAL A 1 202 ? -24.029 10.536 1.219 1.00 92.88 202 VAL A C 1
ATOM 1528 O O . VAL A 1 202 ? -23.254 11.477 1.387 1.00 92.88 202 VAL A O 1
ATOM 1531 N N . ALA A 1 203 ? -25.181 10.444 1.882 1.00 91.88 203 ALA A N 1
ATOM 1532 C CA . ALA A 1 203 ? -25.498 11.353 2.978 1.00 91.88 203 ALA A CA 1
ATOM 1533 C C . ALA A 1 203 ? -24.443 11.213 4.087 1.00 91.88 203 ALA A C 1
ATOM 1535 O O . ALA A 1 203 ? -24.097 10.091 4.463 1.00 91.88 203 ALA A O 1
ATOM 1536 N N . ARG A 1 204 ? -23.955 12.331 4.637 1.00 91.00 204 ARG A N 1
ATOM 1537 C CA . ARG A 1 204 ? -22.933 12.338 5.698 1.00 91.00 204 ARG A CA 1
ATOM 1538 C C . ARG A 1 204 ? -23.348 11.491 6.889 1.00 91.00 204 ARG A C 1
ATOM 1540 O O . ARG A 1 204 ? -22.542 10.712 7.374 1.00 91.00 204 ARG A O 1
ATOM 1547 N N . SER A 1 205 ? -24.617 11.568 7.285 1.00 92.38 205 SER A N 1
ATOM 1548 C CA . SER A 1 205 ? -25.200 10.771 8.372 1.00 92.38 205 SER A CA 1
ATOM 1549 C C . SER A 1 205 ? -25.140 9.255 8.151 1.00 92.38 205 SER A C 1
ATOM 1551 O O . SER A 1 205 ? -25.340 8.499 9.095 1.00 92.38 205 SER A O 1
ATOM 1553 N N . ARG A 1 206 ? -24.875 8.795 6.922 1.00 93.50 206 ARG A N 1
ATOM 1554 C CA . ARG A 1 206 ? -24.817 7.376 6.554 1.00 93.50 206 ARG A CA 1
ATOM 1555 C C . ARG A 1 206 ? -23.405 6.865 6.268 1.00 93.50 206 ARG A C 1
ATOM 1557 O O . ARG A 1 206 ? -23.276 5.682 5.981 1.00 93.50 206 ARG A O 1
ATOM 1564 N N . LEU A 1 207 ? -22.368 7.707 6.327 1.00 92.56 207 LEU A N 1
ATOM 1565 C CA . LEU A 1 207 ? -20.991 7.305 5.996 1.00 92.56 207 LEU A CA 1
ATOM 1566 C C . LEU A 1 207 ? -20.514 6.109 6.827 1.00 92.56 207 LEU A C 1
ATOM 1568 O O . LEU A 1 207 ? -20.077 5.116 6.253 1.00 92.56 207 LEU A O 1
ATOM 1572 N N . GLU A 1 208 ? -20.630 6.193 8.156 1.00 92.62 208 GLU A N 1
ATOM 1573 C CA . GLU A 1 208 ? -20.233 5.106 9.061 1.00 92.62 208 GLU A CA 1
ATOM 1574 C C . GLU A 1 208 ? -21.059 3.844 8.808 1.00 92.62 208 GLU A C 1
ATOM 1576 O O . GLU A 1 208 ? -20.488 2.781 8.596 1.00 92.62 208 GLU A O 1
ATOM 1581 N N . ALA A 1 209 ? -22.386 3.973 8.711 1.00 94.69 209 ALA A N 1
ATOM 1582 C CA . ALA A 1 209 ? -23.279 2.839 8.472 1.00 94.69 209 ALA A CA 1
ATOM 1583 C C . ALA A 1 209 ? -22.985 2.116 7.144 1.00 94.69 209 ALA A C 1
ATOM 1585 O O . ALA A 1 209 ? -22.987 0.890 7.088 1.00 94.69 209 ALA A O 1
ATOM 1586 N N . VAL A 1 210 ? -22.708 2.861 6.068 1.00 96.19 210 VAL A N 1
ATOM 1587 C CA . VAL A 1 210 ? -22.320 2.272 4.775 1.00 96.19 210 VAL A CA 1
ATOM 1588 C C . VAL A 1 210 ? -20.957 1.592 4.878 1.00 96.19 210 VAL A C 1
ATOM 1590 O O . VAL A 1 210 ? -20.772 0.518 4.316 1.00 96.19 210 VAL A O 1
ATOM 1593 N N . ALA A 1 211 ? -20.004 2.181 5.600 1.00 96.06 211 ALA A N 1
ATOM 1594 C CA . ALA A 1 211 ? -18.685 1.588 5.776 1.00 96.06 211 ALA A CA 1
ATOM 1595 C C . ALA A 1 211 ? -18.717 0.315 6.636 1.00 96.06 211 ALA A C 1
ATOM 1597 O O . ALA A 1 211 ? -18.019 -0.640 6.314 1.00 96.06 211 ALA A O 1
ATOM 1598 N N . GLU A 1 212 ? -19.516 0.280 7.702 1.00 94.56 212 GLU A N 1
ATOM 1599 C CA . GLU A 1 212 ? -19.742 -0.920 8.520 1.00 94.56 212 GLU A CA 1
ATOM 1600 C C . GLU A 1 212 ? -20.374 -2.046 7.697 1.00 94.56 212 GLU A C 1
ATOM 1602 O O . GLU A 1 212 ? -19.928 -3.190 7.755 1.00 94.56 212 GLU A O 1
ATOM 1607 N N . GLU A 1 213 ? -21.361 -1.716 6.867 1.00 95.12 213 GLU A N 1
ATOM 1608 C CA . GLU A 1 213 ? -22.017 -2.700 6.015 1.00 95.12 213 GLU A CA 1
ATOM 1609 C C . GLU A 1 213 ? -21.082 -3.233 4.916 1.00 95.12 213 GLU A C 1
ATOM 1611 O O . GLU A 1 213 ? -20.999 -4.441 4.709 1.00 95.12 213 GLU A O 1
ATOM 1616 N N . LEU A 1 214 ? -20.282 -2.370 4.278 1.00 95.69 214 LEU A N 1
ATOM 1617 C CA . LEU A 1 214 ? -19.244 -2.810 3.339 1.00 95.69 214 LEU A CA 1
ATOM 1618 C C . LEU A 1 214 ? -18.209 -3.730 3.998 1.00 95.69 214 LEU A C 1
ATOM 1620 O O . LEU A 1 214 ? -17.761 -4.680 3.359 1.00 95.69 214 LEU A O 1
ATOM 1624 N N . ARG A 1 215 ? -17.831 -3.479 5.260 1.00 95.25 215 ARG A N 1
ATOM 1625 C CA . ARG A 1 215 ? -16.935 -4.373 6.014 1.00 95.25 215 ARG A CA 1
ATOM 1626 C C . ARG A 1 215 ? -17.561 -5.740 6.237 1.00 95.25 215 ARG A C 1
ATOM 1628 O O . ARG A 1 215 ? -16.903 -6.750 6.012 1.00 95.25 215 ARG A O 1
ATOM 1635 N N . ARG A 1 216 ? -18.846 -5.784 6.595 1.00 93.56 216 ARG A N 1
ATOM 1636 C CA . ARG A 1 216 ? -19.583 -7.045 6.724 1.00 93.56 216 ARG A CA 1
ATOM 1637 C C . ARG A 1 216 ? -19.570 -7.833 5.413 1.00 93.56 216 ARG A C 1
ATOM 1639 O O . ARG A 1 216 ? -19.206 -9.004 5.424 1.00 93.56 216 ARG A O 1
ATOM 1646 N N . LEU A 1 217 ? -19.898 -7.179 4.297 1.00 94.00 217 LEU A N 1
ATOM 1647 C CA . LEU A 1 217 ? -19.905 -7.802 2.967 1.00 94.00 217 LEU A CA 1
ATOM 1648 C C . LEU A 1 217 ? -18.510 -8.274 2.533 1.00 94.00 217 LEU A C 1
ATOM 1650 O O . LEU A 1 217 ? -18.375 -9.342 1.958 1.00 94.00 217 LEU A O 1
ATOM 1654 N N . LYS A 1 218 ? -17.463 -7.506 2.847 1.00 92.81 218 LYS A N 1
ATOM 1655 C CA . LYS A 1 218 ? -16.056 -7.849 2.577 1.00 92.81 218 LYS A CA 1
ATOM 1656 C C . LYS A 1 218 ? -15.593 -9.121 3.297 1.00 92.81 218 LYS A C 1
ATOM 1658 O O . LYS A 1 218 ? -14.723 -9.829 2.790 1.00 92.81 218 LYS A O 1
ATOM 1663 N N . ILE A 1 219 ? -16.109 -9.368 4.500 1.00 93.19 219 ILE A N 1
ATOM 1664 C CA . ILE A 1 219 ? -15.786 -10.545 5.319 1.00 93.19 219 ILE A CA 1
ATOM 1665 C C . ILE A 1 219 ? -16.604 -11.768 4.868 1.00 93.19 219 ILE A C 1
ATOM 1667 O O . ILE A 1 219 ? -16.155 -12.909 5.026 1.00 93.19 219 ILE A O 1
ATOM 1671 N N . ASP A 1 220 ? -17.793 -11.540 4.310 1.00 89.56 220 ASP A N 1
ATOM 1672 C CA . ASP A 1 220 ? -18.687 -12.590 3.837 1.00 89.56 220 ASP A CA 1
ATOM 1673 C C . ASP A 1 220 ? -18.170 -13.236 2.541 1.00 89.56 220 ASP A C 1
ATOM 1675 O O . ASP A 1 220 ? -17.989 -12.596 1.505 1.00 89.56 220 ASP A O 1
ATOM 1679 N N . LYS A 1 221 ? -17.948 -14.552 2.589 1.00 82.38 221 LYS A N 1
ATOM 1680 C CA . LYS A 1 221 ? -17.460 -15.323 1.437 1.00 82.38 221 LYS A CA 1
ATOM 1681 C C . LYS A 1 221 ? -18.521 -15.488 0.351 1.00 82.38 221 LYS A C 1
ATOM 1683 O O . LYS A 1 221 ? -18.153 -15.763 -0.791 1.00 82.38 221 LYS A O 1
ATOM 1688 N N . ASP A 1 222 ? -19.794 -15.305 0.693 1.00 85.25 222 ASP A N 1
ATOM 1689 C CA . ASP A 1 222 ? -20.917 -15.413 -0.235 1.00 85.25 222 ASP A CA 1
ATOM 1690 C C . ASP A 1 222 ? -21.182 -14.093 -0.990 1.00 85.25 222 ASP A C 1
ATOM 1692 O O . ASP A 1 222 ? -21.984 -14.066 -1.927 1.00 85.25 222 ASP A O 1
ATOM 1696 N N . CYS A 1 223 ? -20.455 -13.015 -0.662 1.00 81.31 223 CYS A N 1
ATOM 1697 C CA . CYS A 1 223 ? -20.558 -11.697 -1.295 1.00 81.31 223 CYS A CA 1
ATOM 1698 C C . CYS A 1 223 ? -19.303 -11.342 -2.123 1.00 81.31 223 CYS A C 1
ATOM 1700 O O . CYS A 1 223 ? -18.549 -10.434 -1.767 1.00 81.31 223 CYS A O 1
ATOM 1702 N N . PRO A 1 224 ? -19.066 -11.981 -3.290 1.00 77.38 224 PRO A N 1
ATOM 1703 C CA . PRO A 1 224 ? -17.851 -11.756 -4.080 1.00 77.38 224 PRO A CA 1
ATOM 1704 C C . PRO A 1 224 ? -17.747 -10.344 -4.685 1.00 77.38 224 PRO A C 1
ATOM 1706 O O . PRO A 1 224 ? -16.686 -9.982 -5.197 1.00 77.38 224 PRO A O 1
ATOM 1709 N N . GLY A 1 225 ? -18.828 -9.553 -4.650 1.00 85.25 225 GLY A N 1
ATOM 1710 C CA . GLY A 1 225 ? -18.861 -8.179 -5.156 1.00 85.25 225 GLY A CA 1
ATOM 1711 C C . GLY A 1 225 ? -17.979 -7.205 -4.367 1.00 85.25 225 GLY A C 1
ATOM 1712 O O . GLY A 1 225 ? -17.588 -6.168 -4.904 1.00 85.25 225 GLY A O 1
ATOM 1713 N N . VAL A 1 226 ? -17.615 -7.545 -3.124 1.00 91.38 226 VAL A N 1
ATOM 1714 C CA . VAL A 1 226 ? -16.744 -6.730 -2.270 1.00 91.38 226 VAL A CA 1
ATOM 1715 C C . VAL A 1 226 ? -15.422 -7.469 -2.023 1.00 91.38 226 VAL A C 1
ATOM 1717 O O . VAL A 1 226 ? -15.404 -8.505 -1.364 1.00 91.38 226 VAL A O 1
ATOM 1720 N N . PRO A 1 227 ? -14.281 -6.972 -2.535 1.00 91.38 227 PRO A N 1
ATOM 1721 C CA . PRO A 1 227 ? -13.003 -7.652 -2.352 1.00 91.38 227 PRO A CA 1
ATOM 1722 C C . PRO A 1 227 ? -12.556 -7.704 -0.887 1.00 91.38 227 PRO A C 1
ATOM 1724 O O . PRO A 1 227 ? -12.549 -6.679 -0.212 1.00 91.38 227 PRO A O 1
ATOM 1727 N N . ALA A 1 228 ? -12.056 -8.858 -0.436 1.00 91.62 228 ALA A N 1
ATOM 1728 C CA . ALA A 1 228 ? -11.540 -9.056 0.927 1.00 91.62 228 ALA A CA 1
ATOM 1729 C C . ALA A 1 228 ? -10.386 -8.105 1.321 1.00 91.62 228 ALA A C 1
ATOM 1731 O O . ALA A 1 228 ? -10.146 -7.869 2.500 1.00 91.62 228 ALA A O 1
ATOM 1732 N N . ASP A 1 229 ? -9.656 -7.561 0.344 1.00 92.00 229 ASP A N 1
ATOM 1733 C CA . ASP A 1 229 ? -8.546 -6.610 0.499 1.00 92.00 229 ASP A CA 1
ATOM 1734 C C . ASP A 1 229 ? -8.954 -5.143 0.252 1.00 92.00 229 ASP A C 1
ATOM 1736 O O . ASP A 1 229 ? -8.080 -4.272 0.163 1.00 92.00 229 ASP A O 1
ATOM 1740 N N . LEU A 1 230 ? -10.254 -4.857 0.107 1.00 94.44 230 LEU A N 1
ATOM 1741 C CA . LEU A 1 230 ? -10.786 -3.500 -0.017 1.00 94.44 230 LEU A CA 1
ATOM 1742 C C . LEU A 1 230 ? -10.488 -2.706 1.262 1.00 94.44 230 LEU A C 1
ATOM 1744 O O . LEU A 1 230 ? -10.929 -3.077 2.350 1.00 94.44 230 LEU A O 1
ATOM 1748 N N . GLU A 1 231 ? -9.760 -1.600 1.126 1.00 95.94 231 GLU A N 1
ATOM 1749 C CA . GLU A 1 231 ? -9.561 -0.647 2.223 1.00 95.94 231 GLU A CA 1
ATOM 1750 C C . GLU A 1 231 ? -10.703 0.372 2.219 1.00 95.94 231 GLU A C 1
ATOM 1752 O O . GLU A 1 231 ? -10.999 0.967 1.178 1.00 95.94 231 GLU A O 1
ATOM 1757 N N . ILE A 1 232 ? -11.359 0.537 3.373 1.00 97.12 232 ILE A N 1
ATOM 1758 C CA . ILE A 1 232 ? -12.610 1.293 3.513 1.00 97.12 232 ILE A CA 1
ATOM 1759 C C . ILE A 1 232 ? -12.398 2.446 4.495 1.00 97.12 232 ILE A C 1
ATOM 1761 O O . ILE A 1 232 ? -12.507 2.287 5.710 1.00 97.12 232 ILE A O 1
ATOM 1765 N N . VAL A 1 233 ? -12.142 3.650 3.996 1.00 96.00 233 VAL A N 1
ATOM 1766 C CA . VAL A 1 233 ? -11.896 4.815 4.856 1.00 96.00 233 VAL A CA 1
ATOM 1767 C C . VAL A 1 233 ? -13.154 5.670 4.945 1.00 96.00 233 VAL A C 1
ATOM 1769 O O . VAL A 1 233 ? -13.473 6.418 4.022 1.00 96.00 233 VAL A O 1
ATOM 1772 N N . ALA A 1 234 ? -13.861 5.583 6.071 1.00 94.69 234 ALA A N 1
ATOM 1773 C CA . ALA A 1 234 ? -14.935 6.512 6.412 1.00 94.69 234 ALA A CA 1
ATOM 1774 C C . ALA A 1 234 ? -14.355 7.682 7.211 1.00 94.69 234 ALA A C 1
ATOM 1776 O O . ALA A 1 234 ? -14.012 7.535 8.382 1.00 94.69 234 ALA A O 1
ATOM 1777 N N . CYS A 1 235 ? -14.219 8.841 6.571 1.00 91.12 235 CYS A N 1
ATOM 1778 C CA . CYS A 1 235 ? -13.673 10.036 7.199 1.00 91.12 235 CYS A CA 1
ATOM 1779 C C . CYS A 1 235 ? -14.794 11.028 7.537 1.00 91.12 235 CYS A C 1
ATOM 1781 O O . CYS A 1 235 ? -15.479 11.519 6.638 1.00 91.12 235 CYS A O 1
ATOM 1783 N N . GLN A 1 236 ? -14.952 11.329 8.828 1.00 84.44 236 GLN A N 1
ATOM 1784 C CA . GLN A 1 236 ? -15.915 12.299 9.372 1.00 84.44 236 GLN A CA 1
ATOM 1785 C C . GLN A 1 236 ? -15.258 13.226 10.410 1.00 84.44 236 GLN A C 1
ATOM 1787 O O . GLN A 1 236 ? -15.807 13.481 11.482 1.00 84.44 236 GLN A O 1
ATOM 1792 N N . THR A 1 237 ? -14.028 13.679 10.152 1.00 79.81 237 THR A N 1
ATOM 1793 C CA . THR A 1 237 ? -13.302 14.546 11.091 1.00 79.81 237 THR A CA 1
ATOM 1794 C C . THR A 1 237 ? -13.127 15.953 10.519 1.00 79.81 237 THR A C 1
ATOM 1796 O O . THR A 1 237 ? -12.776 16.087 9.350 1.00 79.81 237 THR A O 1
ATOM 1799 N N . PRO A 1 238 ? -13.260 17.024 11.330 1.00 71.12 238 PRO A N 1
ATOM 1800 C CA . PRO A 1 238 ? -13.040 18.398 10.859 1.00 71.12 238 PRO A CA 1
ATOM 1801 C C . PRO A 1 238 ? -11.616 18.671 10.352 1.00 71.12 238 PRO A C 1
ATOM 1803 O O . PRO A 1 238 ? -11.382 19.634 9.627 1.00 71.12 238 PRO A O 1
ATOM 1806 N N . ALA A 1 239 ? -10.649 17.848 10.766 1.00 78.06 239 ALA A N 1
ATOM 1807 C CA . ALA A 1 239 ? -9.243 17.972 10.393 1.00 78.06 239 ALA A CA 1
ATOM 1808 C C . ALA A 1 239 ? -8.916 17.337 9.030 1.00 78.06 239 ALA A C 1
ATOM 1810 O O . ALA A 1 239 ? -7.786 17.446 8.558 1.00 78.06 239 ALA A O 1
ATOM 1811 N N . SER A 1 240 ? -9.859 16.624 8.414 1.00 80.12 240 SER A N 1
ATOM 1812 C CA . SER A 1 240 ? -9.661 15.919 7.149 1.00 80.12 240 SER A CA 1
ATOM 1813 C C . SER A 1 240 ? -10.843 16.145 6.218 1.00 80.12 240 SER A C 1
ATOM 1815 O O . SER A 1 240 ? -11.913 16.590 6.620 1.00 80.12 240 SER A O 1
ATOM 1817 N N . PHE A 1 241 ? -10.636 15.883 4.932 1.00 85.69 241 PHE A N 1
ATOM 1818 C CA . PHE A 1 241 ? -11.707 16.035 3.962 1.00 85.69 241 PHE A CA 1
ATOM 1819 C C . PHE A 1 241 ? -12.674 14.848 4.070 1.00 85.69 241 PHE A C 1
ATOM 1821 O O . PHE A 1 241 ? -12.294 13.702 3.821 1.00 85.69 241 PHE A O 1
ATOM 1828 N N . GLU A 1 242 ? -13.912 15.129 4.478 1.00 89.12 242 GLU A N 1
ATOM 1829 C CA . GLU A 1 242 ? -14.925 14.103 4.731 1.00 89.12 242 GLU A CA 1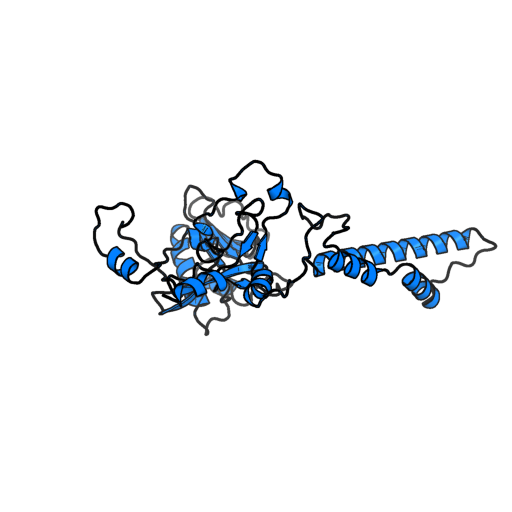
ATOM 1830 C C . GLU A 1 242 ? -15.295 13.324 3.465 1.00 89.12 242 GLU A C 1
ATOM 1832 O O . GLU A 1 242 ? -15.427 13.880 2.369 1.00 89.12 242 GLU A O 1
ATOM 1837 N N . GLY A 1 243 ? -15.511 12.021 3.620 1.00 92.88 243 GLY A N 1
ATOM 1838 C CA . GLY A 1 243 ? -15.789 11.143 2.491 1.00 92.88 243 GLY A CA 1
ATOM 1839 C C . GLY A 1 243 ? -15.671 9.667 2.823 1.00 92.88 243 GLY A C 1
ATOM 1840 O O . GLY A 1 243 ? -15.147 9.284 3.870 1.00 92.88 243 GLY A O 1
ATOM 1841 N N . LEU A 1 244 ? -16.155 8.852 1.890 1.00 95.31 244 LEU A N 1
ATOM 1842 C CA . LEU A 1 244 ? -15.890 7.425 1.817 1.00 95.31 244 LEU A CA 1
ATOM 1843 C C . LEU A 1 244 ? -14.826 7.191 0.738 1.00 95.31 244 LEU A C 1
ATOM 1845 O O . LEU A 1 244 ? -15.083 7.364 -0.458 1.00 95.31 244 LEU A O 1
ATOM 1849 N N . TRP A 1 245 ? -13.625 6.820 1.169 1.00 95.62 245 TRP A N 1
ATOM 1850 C CA . TRP A 1 245 ? -12.482 6.569 0.294 1.00 95.62 245 TRP A CA 1
ATOM 1851 C C . TRP A 1 245 ? -12.227 5.072 0.225 1.00 95.62 245 TRP A C 1
ATOM 1853 O O . TRP A 1 245 ? -11.932 4.441 1.240 1.00 95.62 245 TRP A O 1
ATOM 1863 N N . LEU A 1 246 ? -12.381 4.512 -0.969 1.00 95.81 246 LEU A N 1
ATOM 1864 C CA . LEU A 1 246 ? -12.228 3.090 -1.228 1.00 95.81 246 LEU A CA 1
ATOM 1865 C C . LEU A 1 246 ? -10.963 2.858 -2.046 1.00 95.81 246 LEU A C 1
ATOM 1867 O O . LEU A 1 246 ? -10.736 3.540 -3.050 1.00 95.81 246 LEU A O 1
ATOM 1871 N N . PHE A 1 247 ? -10.157 1.878 -1.643 1.00 94.50 247 PHE A N 1
ATOM 1872 C CA . PHE A 1 247 ? -8.922 1.549 -2.351 1.00 94.50 247 PHE A CA 1
ATOM 1873 C C . PHE A 1 247 ? -8.801 0.061 -2.629 1.00 94.50 247 PHE A C 1
ATOM 1875 O O . PHE A 1 247 ? -8.934 -0.777 -1.733 1.00 94.50 247 PHE A O 1
ATOM 1882 N N . THR A 1 248 ? -8.489 -0.257 -3.882 1.00 92.00 248 THR A N 1
ATOM 1883 C CA . THR A 1 248 ? -8.285 -1.628 -4.366 1.00 92.00 248 THR A CA 1
ATOM 1884 C C . THR A 1 248 ? -6.996 -1.804 -5.149 1.00 92.00 248 THR A C 1
ATOM 1886 O O . THR A 1 248 ? -6.632 -2.926 -5.505 1.00 92.00 248 THR A O 1
ATOM 1889 N N . GLY A 1 249 ? -6.247 -0.715 -5.337 1.00 89.19 249 GLY A N 1
ATOM 1890 C CA . GLY A 1 249 ? -4.958 -0.729 -6.009 1.00 89.19 249 GLY A CA 1
ATOM 1891 C C . GLY A 1 249 ? -3.916 -1.673 -5.378 1.00 89.19 249 GLY A C 1
ATOM 1892 O O . GLY A 1 249 ? -3.995 -2.008 -4.189 1.00 89.19 249 GLY A O 1
ATOM 1893 N N . PRO A 1 250 ? -2.912 -2.098 -6.170 1.00 90.31 250 PRO A N 1
ATOM 1894 C CA . PRO A 1 250 ? -1.775 -2.874 -5.681 1.00 90.31 250 PRO A CA 1
ATOM 1895 C C . PRO A 1 250 ? -0.862 -2.045 -4.770 1.00 90.31 250 PRO A C 1
ATOM 1897 O O . PRO A 1 250 ? -1.001 -0.829 -4.656 1.00 90.31 250 PRO A O 1
ATOM 1900 N N . CYS A 1 251 ? 0.131 -2.702 -4.167 1.00 91.12 251 CYS A N 1
ATOM 1901 C CA . CYS A 1 251 ? 1.185 -2.085 -3.349 1.00 91.12 251 CYS A CA 1
ATOM 1902 C C . CYS A 1 251 ? 0.704 -1.433 -2.041 1.00 91.12 251 CYS A C 1
ATOM 1904 O O . CYS A 1 251 ? 1.514 -0.834 -1.333 1.00 91.12 251 CYS A O 1
ATOM 1906 N N . ARG A 1 252 ? -0.577 -1.573 -1.687 1.00 94.00 252 ARG A N 1
ATOM 1907 C CA . ARG A 1 252 ? -1.091 -1.233 -0.355 1.00 94.00 252 ARG A CA 1
ATOM 1908 C C . ARG A 1 252 ? -0.620 -2.258 0.666 1.00 94.00 252 ARG A C 1
ATOM 1910 O O . ARG A 1 252 ? -0.424 -3.422 0.326 1.00 94.00 252 ARG A O 1
ATOM 1917 N N . MET A 1 253 ? -0.451 -1.833 1.909 1.00 96.31 253 MET A N 1
ATOM 1918 C CA . MET A 1 253 ? -0.217 -2.745 3.025 1.00 96.31 253 MET A CA 1
ATOM 1919 C C . MET A 1 253 ? -1.556 -3.097 3.657 1.00 96.31 253 MET A C 1
ATOM 1921 O O . MET A 1 253 ? -2.362 -2.207 3.903 1.00 96.31 253 MET A O 1
ATOM 1925 N N . VAL A 1 254 ? -1.770 -4.374 3.937 1.00 96.94 254 VAL A N 1
ATOM 1926 C CA . VAL A 1 254 ? -2.925 -4.856 4.693 1.00 96.94 254 VAL A CA 1
ATOM 1927 C C . VAL A 1 254 ? -2.459 -5.773 5.812 1.00 96.94 254 VAL A C 1
ATOM 1929 O O . VAL A 1 254 ? -1.411 -6.417 5.707 1.00 96.94 254 VAL A O 1
ATOM 1932 N N . ARG A 1 255 ? -3.228 -5.843 6.893 1.00 97.50 255 ARG A N 1
ATOM 1933 C CA . ARG A 1 255 ? -2.987 -6.779 7.993 1.00 97.50 255 ARG A CA 1
ATOM 1934 C C . ARG A 1 255 ? -4.310 -7.352 8.499 1.00 97.50 255 ARG A C 1
ATOM 1936 O O . ARG A 1 255 ? -5.300 -6.628 8.502 1.00 97.50 255 ARG A O 1
ATOM 1943 N N . PRO A 1 256 ? -4.345 -8.611 8.944 1.00 97.50 256 PRO A N 1
ATOM 1944 C CA . PRO A 1 256 ? -5.541 -9.195 9.521 1.00 97.50 256 PRO A CA 1
ATOM 1945 C C . PRO A 1 256 ? -5.769 -8.717 10.962 1.00 97.50 256 PRO A C 1
ATOM 1947 O O . PRO A 1 256 ? -4.841 -8.656 11.774 1.00 97.50 256 PRO A O 1
ATOM 1950 N N . VAL A 1 257 ? -7.026 -8.427 11.277 1.00 97.62 257 VAL A N 1
ATOM 1951 C CA . VAL A 1 257 ? -7.576 -8.229 12.625 1.00 97.62 257 VAL A CA 1
ATOM 1952 C C . VAL A 1 257 ? -8.853 -9.048 12.756 1.00 97.62 257 VAL A C 1
ATOM 1954 O O . VAL A 1 257 ? -9.404 -9.498 11.756 1.00 97.62 257 VAL A O 1
ATOM 1957 N N . ARG A 1 258 ? -9.331 -9.281 13.976 1.00 97.25 258 ARG A N 1
ATOM 1958 C CA . ARG A 1 258 ? -10.590 -9.995 14.197 1.00 97.25 258 ARG A CA 1
ATOM 1959 C C . ARG A 1 258 ? -11.723 -9.002 14.381 1.00 97.25 258 ARG A C 1
ATOM 1961 O O . ARG A 1 258 ? -11.668 -8.181 15.296 1.00 97.25 258 ARG A O 1
ATOM 1968 N N . ASP A 1 259 ? -12.746 -9.111 13.548 1.00 95.94 259 ASP A N 1
ATOM 1969 C CA . ASP A 1 259 ? -14.000 -8.391 13.736 1.00 95.94 259 ASP A CA 1
ATOM 1970 C C . ASP A 1 259 ? -14.758 -8.978 14.937 1.00 95.94 259 ASP A C 1
ATOM 1972 O O . ASP A 1 259 ? -14.888 -10.198 15.078 1.00 95.94 259 ASP A O 1
ATOM 1976 N N . LEU A 1 260 ? -15.235 -8.116 15.837 1.00 95.06 260 LEU A N 1
ATOM 1977 C CA . LEU A 1 260 ? -15.908 -8.551 17.063 1.00 95.06 260 LEU A CA 1
ATOM 1978 C C . LEU A 1 260 ? -17.359 -8.978 16.825 1.00 95.06 260 LEU A C 1
ATOM 1980 O O . LEU A 1 260 ? -17.885 -9.757 17.619 1.00 95.06 260 LEU A O 1
ATOM 1984 N N . ALA A 1 261 ? -18.009 -8.477 15.770 1.00 92.25 261 ALA A N 1
ATOM 1985 C CA . ALA A 1 261 ? -19.408 -8.789 15.490 1.00 92.25 261 ALA A CA 1
ATOM 1986 C C . ALA A 1 261 ? -19.575 -10.193 14.892 1.00 92.25 261 ALA A C 1
ATOM 1988 O O . ALA A 1 261 ? -20.447 -10.953 15.310 1.00 92.25 261 ALA A O 1
ATOM 1989 N N . THR A 1 262 ? -18.727 -10.543 13.928 1.00 92.06 262 THR A N 1
ATOM 1990 C CA . THR A 1 262 ? -18.760 -11.822 13.205 1.00 92.06 262 THR A CA 1
ATOM 1991 C C . THR A 1 262 ? -17.777 -12.847 13.765 1.00 92.06 262 THR A C 1
ATOM 1993 O O . THR A 1 262 ? -17.951 -14.046 13.559 1.00 92.06 262 THR A O 1
ATOM 1996 N N . GLY A 1 263 ? -16.726 -12.400 14.460 1.00 94.06 263 GLY A N 1
ATOM 1997 C CA . GLY A 1 263 ? -15.628 -13.250 14.918 1.00 94.06 263 GLY A CA 1
ATOM 1998 C C . GLY A 1 263 ? -14.649 -13.660 13.812 1.00 94.06 263 GLY A C 1
ATOM 1999 O O . GLY A 1 263 ? -13.680 -14.366 14.110 1.00 94.06 263 GLY A O 1
ATOM 2000 N N . ASN A 1 264 ? -14.869 -13.231 12.568 1.00 95.12 264 ASN A N 1
ATOM 2001 C CA . ASN A 1 264 ? -14.030 -13.544 11.414 1.00 95.12 264 ASN A CA 1
ATOM 2002 C C . ASN A 1 264 ? -12.843 -12.575 11.287 1.00 95.12 264 ASN A C 1
ATOM 2004 O O . ASN A 1 264 ? -12.770 -11.551 11.965 1.00 95.12 264 ASN A O 1
ATOM 2008 N N . GLU A 1 265 ? -11.881 -12.925 10.431 1.00 95.94 265 GLU A N 1
ATOM 2009 C CA . GLU A 1 265 ? -10.731 -12.065 10.141 1.00 95.94 265 GLU A CA 1
ATOM 2010 C C . GLU A 1 265 ? -11.063 -11.047 9.045 1.00 95.94 265 GLU A C 1
ATOM 2012 O O . GLU A 1 265 ? -11.571 -11.411 7.985 1.00 95.94 265 GLU A O 1
ATOM 2017 N N . GLU A 1 266 ? -10.719 -9.784 9.287 1.00 96.25 266 GLU A N 1
ATOM 2018 C CA . GLU A 1 266 ? -10.788 -8.690 8.324 1.00 96.25 266 GLU A CA 1
ATOM 2019 C C . GLU A 1 266 ? -9.377 -8.170 8.024 1.00 96.25 266 GLU A C 1
ATOM 2021 O O . GLU A 1 266 ? -8.580 -7.927 8.932 1.00 96.25 266 GLU A O 1
ATOM 2026 N N . LEU A 1 267 ? -9.063 -7.961 6.743 1.00 96.75 267 LEU A N 1
ATOM 2027 C CA . LEU A 1 267 ? -7.835 -7.284 6.327 1.00 96.75 267 LEU A CA 1
ATOM 2028 C C . LEU A 1 267 ? -8.012 -5.766 6.381 1.00 96.75 267 LEU A C 1
ATOM 2030 O O . LEU A 1 267 ? -8.777 -5.230 5.594 1.00 96.75 267 LEU A O 1
ATOM 2034 N N . VAL A 1 268 ? -7.266 -5.060 7.227 1.00 97.50 268 VAL A N 1
ATOM 2035 C CA . VAL A 1 268 ? -7.330 -3.592 7.337 1.00 97.50 268 VAL A CA 1
ATOM 2036 C C . VAL A 1 268 ? -6.088 -2.921 6.757 1.00 97.50 268 VAL A C 1
ATOM 2038 O O . VAL A 1 268 ? -4.971 -3.434 6.891 1.00 97.50 268 VAL A O 1
ATOM 2041 N N . GLY A 1 269 ? -6.284 -1.775 6.108 1.00 97.38 269 GLY A N 1
ATOM 2042 C CA . GLY A 1 269 ? -5.217 -0.905 5.616 1.00 97.38 269 GLY A CA 1
ATOM 2043 C C . GLY A 1 269 ? -4.802 0.195 6.610 1.00 97.38 269 GLY A C 1
ATOM 2044 O O . GLY A 1 269 ? -5.486 0.444 7.608 1.00 97.38 269 GLY A O 1
ATOM 2045 N N . PRO A 1 270 ? -3.653 0.858 6.385 1.00 96.38 270 PRO A N 1
ATOM 2046 C CA . PRO A 1 270 ? -3.128 1.866 7.302 1.00 96.38 270 PRO A 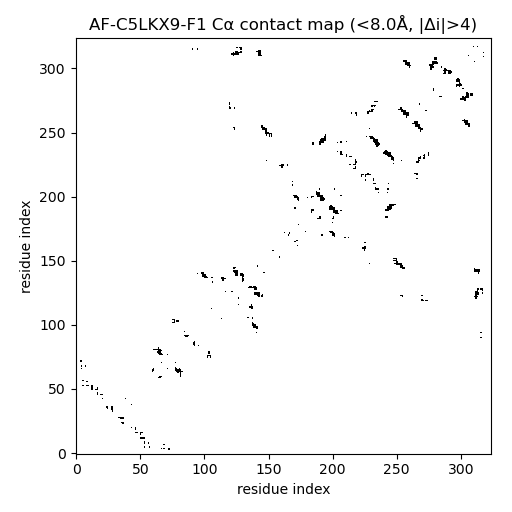CA 1
ATOM 2047 C C . PRO A 1 270 ? -3.961 3.149 7.339 1.00 96.38 270 PRO A C 1
ATOM 2049 O O . PRO A 1 270 ? -3.978 3.813 8.373 1.00 96.38 270 PRO A O 1
ATOM 2052 N N . MET A 1 271 ? -4.651 3.513 6.252 1.00 94.69 271 MET A N 1
ATOM 2053 C CA . MET A 1 271 ? -5.432 4.749 6.213 1.00 94.69 271 MET A CA 1
ATOM 2054 C C . MET A 1 271 ? -6.747 4.590 6.976 1.00 94.69 271 MET A C 1
ATOM 2056 O O . MET A 1 271 ? -7.134 5.486 7.724 1.00 94.69 271 MET A O 1
ATOM 2060 N N . GLU A 1 272 ? -7.417 3.442 6.837 1.00 94.50 272 GLU A N 1
ATOM 2061 C CA . GLU A 1 272 ? -8.638 3.168 7.605 1.00 94.50 272 GLU A CA 1
ATOM 2062 C C . GLU A 1 272 ? -8.352 2.933 9.092 1.00 94.50 272 GLU A C 1
ATOM 2064 O O . GLU A 1 272 ? -9.162 3.328 9.929 1.00 94.50 272 GLU A O 1
ATOM 2069 N N . GLN A 1 273 ? -7.183 2.374 9.438 1.00 95.50 273 GLN A N 1
ATOM 2070 C CA . GLN A 1 273 ? -6.798 2.109 10.827 1.00 95.50 273 GLN A CA 1
ATOM 2071 C C . GLN A 1 273 ? -6.862 3.357 11.716 1.00 95.50 273 GLN A C 1
ATOM 2073 O O . GLN A 1 273 ? -7.197 3.240 12.890 1.00 95.50 273 GLN A O 1
ATOM 2078 N N . VAL A 1 274 ? -6.592 4.547 11.170 1.00 93.06 274 VAL A N 1
ATOM 2079 C CA . VAL A 1 274 ? -6.639 5.815 11.922 1.00 93.06 274 VAL A CA 1
ATOM 2080 C C . VAL A 1 274 ? -8.038 6.109 12.484 1.00 93.06 274 VAL A C 1
ATOM 2082 O O . VAL A 1 274 ? -8.170 6.814 13.482 1.00 93.06 274 VAL A O 1
ATOM 2085 N N . PHE A 1 275 ? -9.083 5.556 11.865 1.00 91.69 275 PHE A N 1
ATOM 2086 C CA . PHE A 1 275 ? -10.480 5.747 12.260 1.00 91.69 275 PHE A CA 1
ATOM 2087 C C . PHE A 1 275 ? -11.079 4.516 12.960 1.00 91.69 275 PHE A C 1
ATOM 2089 O O . PHE A 1 275 ? -12.176 4.594 13.515 1.00 91.69 275 PHE A O 1
ATOM 2096 N N . LEU A 1 276 ? -10.376 3.380 12.950 1.00 93.00 276 LEU A N 1
ATOM 2097 C CA . LEU A 1 276 ? -10.839 2.134 13.553 1.00 93.00 276 LEU A CA 1
ATOM 2098 C C . LEU A 1 276 ? -10.465 2.036 15.032 1.00 93.00 276 LEU A C 1
ATOM 2100 O O . LEU A 1 276 ? -9.403 2.465 15.474 1.00 93.00 276 LEU A O 1
ATOM 2104 N N . LYS A 1 277 ? -11.349 1.394 15.799 1.00 92.94 277 LYS A N 1
ATOM 2105 C CA . LYS A 1 277 ? -11.166 1.127 17.228 1.00 92.94 277 LYS A CA 1
ATOM 2106 C C . LYS A 1 277 ? -10.837 -0.350 17.395 1.00 92.94 277 LYS A C 1
ATOM 2108 O O . LYS A 1 277 ? -11.740 -1.189 17.447 1.00 92.94 277 LYS A O 1
ATOM 2113 N N . ILE A 1 278 ? -9.544 -0.654 17.443 1.00 94.81 278 ILE A N 1
ATOM 2114 C CA . ILE A 1 278 ? -9.006 -2.019 17.489 1.00 94.81 278 ILE A CA 1
ATOM 2115 C C . ILE A 1 278 ? -8.381 -2.252 18.865 1.00 94.81 278 ILE A C 1
ATOM 2117 O O . ILE A 1 278 ? -7.412 -1.585 19.219 1.00 94.81 278 ILE A O 1
ATOM 2121 N N . ALA A 1 279 ? -8.936 -3.175 19.648 1.00 94.00 279 ALA A N 1
ATOM 2122 C CA . ALA A 1 279 ? -8.371 -3.548 20.941 1.00 94.00 279 ALA A CA 1
ATOM 2123 C C . ALA A 1 279 ? -7.074 -4.341 20.741 1.00 94.00 279 ALA A C 1
ATOM 2125 O O . ALA A 1 279 ? -7.017 -5.216 19.875 1.00 94.00 279 ALA A O 1
ATOM 2126 N N . ALA A 1 280 ? -6.040 -4.078 21.542 1.00 92.19 280 ALA A N 1
ATOM 2127 C CA . ALA A 1 280 ? -4.792 -4.837 21.457 1.00 92.19 280 ALA A CA 1
ATOM 2128 C C . ALA A 1 280 ? -4.894 -6.185 22.189 1.00 92.19 280 ALA A C 1
ATOM 2130 O O . ALA A 1 280 ? -4.304 -7.181 21.765 1.00 92.19 280 ALA A O 1
ATOM 2131 N N . THR A 1 281 ? -5.650 -6.214 23.284 1.00 91.75 281 THR A N 1
ATOM 2132 C CA . THR A 1 281 ? -5.802 -7.358 24.184 1.00 91.75 281 THR A CA 1
ATOM 2133 C C . THR A 1 281 ? -7.266 -7.564 24.592 1.00 91.75 281 THR A C 1
ATOM 2135 O O . THR A 1 281 ? -8.130 -6.723 24.330 1.00 91.75 281 THR A O 1
ATOM 2138 N N . ARG A 1 282 ? -7.578 -8.700 25.231 1.00 90.06 282 ARG A N 1
ATOM 2139 C CA . ARG A 1 282 ? -8.928 -8.934 25.781 1.00 90.06 282 ARG A CA 1
ATOM 2140 C C . ARG A 1 282 ? -9.172 -8.083 27.022 1.00 90.06 282 ARG A C 1
ATOM 2142 O O . ARG A 1 282 ? -10.290 -7.636 27.249 1.00 90.06 282 ARG A O 1
ATOM 2149 N N . GLU A 1 283 ? -8.117 -7.812 27.772 1.00 87.94 283 GLU A N 1
ATOM 2150 C CA . GLU A 1 283 ? -8.120 -6.942 28.935 1.00 87.94 283 GLU A CA 1
ATOM 2151 C C . GLU A 1 283 ? -8.526 -5.513 28.548 1.00 87.94 283 GLU A C 1
ATOM 2153 O O . GLU A 1 283 ? -9.310 -4.897 29.266 1.00 87.94 283 GLU A O 1
ATOM 2158 N N . ASP A 1 284 ? -8.097 -5.020 27.379 1.00 85.75 284 ASP A N 1
ATOM 2159 C CA . ASP A 1 284 ? -8.531 -3.716 26.853 1.00 85.75 284 ASP A CA 1
ATOM 2160 C C . ASP A 1 284 ? -10.042 -3.687 26.575 1.00 85.75 284 ASP A C 1
ATOM 2162 O O . ASP A 1 284 ? -10.716 -2.698 26.875 1.00 85.75 284 ASP A O 1
ATOM 2166 N N . LEU A 1 285 ? -10.599 -4.783 26.040 1.00 85.12 285 LEU A N 1
ATOM 2167 C CA . LEU A 1 285 ? -12.045 -4.910 25.821 1.00 85.12 285 LEU A CA 1
ATOM 2168 C C . LEU A 1 285 ? -12.808 -4.874 27.148 1.00 85.12 285 LEU A C 1
ATOM 2170 O O . LEU A 1 285 ? -13.797 -4.154 27.267 1.00 85.12 285 LEU A O 1
ATOM 2174 N N . GLU A 1 286 ? -12.348 -5.613 28.156 1.00 84.19 286 GLU A N 1
ATOM 2175 C CA . GLU A 1 286 ? -12.979 -5.652 29.481 1.00 84.19 286 GLU A CA 1
ATOM 2176 C C . GLU A 1 286 ? -12.825 -4.335 30.253 1.00 84.19 286 GLU A C 1
ATOM 2178 O O . GLU A 1 286 ? -13.707 -3.939 31.020 1.00 84.19 286 GLU A O 1
ATOM 2183 N N . ALA A 1 287 ? -11.700 -3.643 30.071 1.00 78.19 287 ALA A N 1
ATOM 2184 C CA . ALA A 1 287 ? -11.456 -2.334 30.661 1.00 78.19 287 ALA A CA 1
ATOM 2185 C C . ALA A 1 287 ? -12.350 -1.261 30.031 1.00 78.19 287 ALA A C 1
ATOM 2187 O O . ALA A 1 287 ? -12.810 -0.369 30.741 1.00 78.19 287 ALA A O 1
ATOM 2188 N N . SER A 1 288 ? -12.676 -1.386 28.740 1.00 75.06 288 SER A N 1
ATOM 2189 C CA . SER A 1 288 ? -13.514 -0.419 28.019 1.00 75.06 288 SER A CA 1
ATOM 2190 C C . SER A 1 288 ? -14.928 -0.250 28.584 1.00 75.06 288 SER A C 1
ATOM 2192 O O . SER A 1 288 ? -15.555 0.787 28.378 1.00 75.06 288 SER A O 1
ATOM 2194 N N . THR A 1 289 ? -15.433 -1.240 29.328 1.00 71.25 289 THR A N 1
ATOM 2195 C CA . THR A 1 289 ? -16.752 -1.180 29.975 1.00 71.25 289 THR A CA 1
ATOM 2196 C C . THR A 1 289 ? -16.711 -0.563 31.373 1.00 71.25 289 THR A C 1
ATOM 2198 O O . THR A 1 289 ? -17.757 -0.382 31.994 1.00 71.25 289 THR A O 1
ATOM 2201 N N . LYS A 1 290 ? -15.518 -0.277 31.908 1.00 70.06 290 LYS A N 1
ATOM 2202 C CA . LYS A 1 290 ? -15.320 0.244 33.264 1.00 70.06 290 LYS A CA 1
ATOM 2203 C C . LYS A 1 290 ? -15.017 1.739 33.198 1.00 70.06 290 LYS A C 1
ATOM 2205 O O . LYS A 1 290 ? -14.152 2.178 32.450 1.00 70.06 290 LYS A O 1
ATOM 2210 N N . THR A 1 291 ? -15.702 2.532 34.017 1.00 63.62 291 THR A N 1
ATOM 2211 C CA . THR A 1 291 ? -15.388 3.957 34.168 1.00 63.62 291 THR A CA 1
ATOM 2212 C C . THR A 1 291 ? -14.025 4.096 34.844 1.00 63.62 291 THR A C 1
ATOM 2214 O O . THR A 1 291 ? -13.875 3.723 36.007 1.00 63.62 291 THR A O 1
ATOM 2217 N N . SER A 1 292 ? -13.030 4.614 34.126 1.00 62.50 292 SER A N 1
ATOM 2218 C CA . SER A 1 292 ? -11.702 4.901 34.669 1.00 62.50 292 SER A CA 1
ATOM 2219 C C . SER A 1 292 ? -11.478 6.405 34.794 1.00 62.50 292 SER A C 1
ATOM 2221 O O . SER A 1 292 ? -11.944 7.185 33.967 1.00 62.50 292 SER A O 1
ATOM 2223 N N . SER A 1 293 ? -10.751 6.815 35.833 1.00 57.56 293 SER A N 1
ATOM 2224 C CA . SER A 1 293 ? -10.281 8.193 36.015 1.00 57.56 293 SER A CA 1
ATOM 2225 C C . SER A 1 293 ? -8.992 8.493 35.239 1.00 57.56 293 SER A C 1
ATOM 2227 O O . SER A 1 293 ? -8.550 9.641 35.217 1.00 57.56 293 SER A O 1
ATOM 2229 N N . VAL A 1 294 ? -8.383 7.481 34.605 1.00 60.41 294 VAL A N 1
ATOM 2230 C CA . VAL A 1 294 ? -7.197 7.640 33.755 1.00 60.41 294 VAL A CA 1
ATOM 2231 C C . VAL A 1 294 ? -7.649 7.997 32.331 1.00 60.41 294 VAL A C 1
ATOM 2233 O O . VAL A 1 294 ? -8.411 7.224 31.749 1.00 60.41 294 VAL A O 1
ATOM 2236 N N . PRO A 1 295 ? -7.184 9.115 31.735 1.00 56.25 295 PRO A N 1
ATOM 2237 C CA . PRO A 1 295 ? -7.601 9.558 30.395 1.00 56.25 295 PRO A CA 1
ATOM 2238 C C . PRO A 1 295 ? -7.338 8.544 29.272 1.00 56.25 295 PRO A C 1
ATOM 2240 O O . PRO A 1 295 ? -8.014 8.559 28.252 1.00 56.25 295 PRO A O 1
ATOM 2243 N N . GLU A 1 296 ? -6.365 7.655 29.452 1.00 57.97 296 GLU A N 1
ATOM 2244 C CA . GLU A 1 296 ? -6.029 6.586 28.501 1.00 57.97 296 GLU A CA 1
ATOM 2245 C C . GLU A 1 296 ? -7.031 5.414 28.548 1.00 57.97 296 GLU A C 1
ATOM 2247 O O . GLU A 1 296 ? -7.066 4.601 27.633 1.00 57.97 296 GLU A O 1
ATOM 2252 N N . ASN A 1 297 ? -7.886 5.361 29.576 1.00 58.38 297 ASN A N 1
ATOM 2253 C CA . ASN A 1 297 ? -8.904 4.333 29.812 1.00 58.38 297 ASN A CA 1
ATOM 2254 C C . ASN A 1 297 ? -10.327 4.911 29.711 1.00 58.38 297 ASN A C 1
ATOM 2256 O O . ASN A 1 297 ? -11.221 4.556 30.486 1.00 58.38 297 ASN A O 1
ATOM 2260 N N . ILE A 1 298 ? -10.546 5.850 28.788 1.00 59.06 298 ILE A N 1
ATOM 2261 C CA . ILE A 1 298 ? -11.897 6.335 28.489 1.00 59.06 298 ILE A CA 1
ATOM 2262 C C . ILE A 1 298 ? -12.709 5.165 27.911 1.00 59.06 298 ILE A C 1
ATOM 2264 O O . ILE A 1 298 ? -12.210 4.475 27.018 1.00 59.06 298 ILE A O 1
ATOM 2268 N N . PRO A 1 299 ? -13.959 4.948 28.364 1.00 66.06 299 PRO A N 1
ATOM 2269 C CA . PRO A 1 299 ? -14.834 3.945 27.775 1.00 66.06 299 PRO A CA 1
ATOM 2270 C C . PRO A 1 299 ? -14.941 4.127 26.257 1.00 66.06 299 PRO A C 1
ATOM 2272 O O . PRO A 1 299 ? -15.461 5.132 25.769 1.00 66.06 299 PRO A O 1
ATOM 2275 N N . MET A 1 300 ? -14.434 3.155 25.501 1.00 77.44 300 MET A N 1
ATOM 2276 C CA . MET A 1 300 ? -14.437 3.159 24.042 1.00 77.44 300 MET A CA 1
ATOM 2277 C C . MET A 1 300 ? -15.084 1.874 23.534 1.00 77.44 300 MET A C 1
ATOM 2279 O O . MET A 1 300 ? -14.698 0.774 23.910 1.00 77.44 300 MET A O 1
ATOM 2283 N N . LYS A 1 301 ? -16.051 1.997 22.623 1.00 86.50 301 LYS A N 1
ATOM 2284 C CA . LYS A 1 301 ? -16.614 0.832 21.938 1.00 86.50 301 LYS A CA 1
ATOM 2285 C C . LYS A 1 301 ? -15.658 0.373 20.836 1.00 86.50 301 LYS A C 1
ATOM 2287 O O . LYS A 1 301 ? -15.593 1.007 19.782 1.00 86.50 301 LYS A O 1
ATOM 2292 N N . TYR A 1 302 ? -14.929 -0.705 21.092 1.00 92.44 302 TYR A N 1
ATOM 2293 C CA . TYR A 1 302 ? -14.109 -1.381 20.091 1.00 92.44 302 TYR A CA 1
ATOM 2294 C C . TYR A 1 302 ? -14.978 -2.083 19.041 1.00 92.44 302 TYR A C 1
ATOM 2296 O O . TYR A 1 302 ? -16.059 -2.586 19.353 1.00 92.44 302 TYR A O 1
ATOM 2304 N N . THR A 1 303 ? -14.500 -2.114 17.799 1.00 93.75 303 THR A N 1
ATOM 2305 C CA . THR A 1 303 ? -15.118 -2.865 16.691 1.00 93.75 303 THR A CA 1
ATOM 2306 C C . THR A 1 303 ? -14.307 -4.103 16.329 1.00 93.75 303 THR A C 1
ATOM 2308 O O . THR A 1 303 ? -14.868 -5.106 15.905 1.00 93.75 303 THR A O 1
ATOM 2311 N N . HIS A 1 304 ? -12.998 -4.063 16.576 1.00 96.44 304 HIS A N 1
ATOM 2312 C CA . HIS A 1 304 ? -12.073 -5.146 16.270 1.00 96.44 304 HIS A CA 1
ATOM 2313 C C . HIS A 1 304 ? -11.174 -5.456 17.464 1.00 96.44 304 HIS A C 1
ATOM 2315 O O . HIS A 1 304 ? -11.050 -4.661 18.398 1.00 96.44 304 HIS A O 1
ATOM 2321 N N . ILE A 1 305 ? -10.489 -6.590 17.391 1.00 96.38 305 ILE A N 1
ATOM 2322 C CA . ILE A 1 305 ? -9.384 -6.955 18.274 1.00 96.38 305 ILE A CA 1
ATOM 2323 C C . ILE A 1 305 ? -8.220 -7.515 17.452 1.00 96.38 305 ILE A C 1
ATOM 2325 O O . ILE A 1 305 ? -8.412 -8.172 16.427 1.00 96.38 305 ILE A O 1
ATOM 2329 N N . GLU A 1 306 ? -6.995 -7.260 17.900 1.00 97.31 306 GLU A N 1
ATOM 2330 C CA . GLU A 1 306 ? -5.800 -7.884 17.343 1.00 97.31 306 GLU A CA 1
ATOM 2331 C C . GLU A 1 306 ? -5.883 -9.416 17.405 1.00 97.31 306 GLU A C 1
ATOM 2333 O O . GLU A 1 306 ? -6.358 -9.998 18.381 1.00 97.31 306 GLU A O 1
ATOM 2338 N N . LEU A 1 307 ? -5.352 -10.102 16.384 1.00 95.81 307 LEU A N 1
ATOM 2339 C CA . LEU A 1 307 ? -5.223 -11.567 16.433 1.00 95.81 307 LEU A CA 1
ATOM 2340 C C . LEU A 1 307 ? -4.324 -12.020 17.591 1.00 95.81 307 LEU A C 1
ATOM 2342 O O . LEU A 1 307 ? -4.508 -13.093 18.162 1.00 95.81 307 LEU A O 1
ATOM 2346 N N . SER A 1 308 ? -3.323 -11.199 17.903 1.00 93.62 308 SER A N 1
ATOM 2347 C CA . SER A 1 308 ? -2.400 -11.385 19.007 1.00 93.62 308 SER A CA 1
ATOM 2348 C C . SER A 1 308 ? -1.738 -10.048 19.356 1.00 93.62 308 SER A C 1
ATOM 2350 O O . SER A 1 308 ? -1.428 -9.278 18.446 1.00 93.62 308 SER A O 1
ATOM 2352 N N . PRO A 1 309 ? -1.392 -9.787 20.628 1.00 87.06 309 PRO A N 1
ATOM 2353 C CA . PRO A 1 309 ? -0.671 -8.566 21.001 1.00 87.06 309 PRO A CA 1
ATOM 2354 C C . PRO A 1 309 ? 0.716 -8.450 20.344 1.00 87.06 309 PRO A C 1
ATOM 2356 O O . PRO A 1 309 ? 1.275 -7.363 20.240 1.00 87.06 309 PRO A O 1
ATOM 2359 N N . ILE A 1 310 ? 1.295 -9.569 19.882 1.00 92.44 310 ILE A N 1
ATOM 2360 C CA . ILE A 1 310 ? 2.586 -9.576 19.174 1.00 92.44 310 ILE A CA 1
ATOM 2361 C C . ILE A 1 310 ? 2.460 -9.307 17.672 1.00 92.44 310 ILE A C 1
ATOM 2363 O O . ILE A 1 310 ? 3.483 -9.227 16.997 1.00 92.44 310 ILE A O 1
ATOM 2367 N N . SER A 1 311 ? 1.245 -9.132 17.140 1.00 93.88 311 SER A N 1
ATOM 2368 C CA . SER A 1 311 ? 1.005 -8.834 15.721 1.00 93.88 311 SER A CA 1
ATOM 2369 C C . SER A 1 311 ? 1.710 -7.562 15.240 1.00 93.88 311 SER A C 1
ATOM 2371 O O . SER A 1 311 ? 1.989 -7.432 14.052 1.00 93.88 311 SER A O 1
ATOM 2373 N N . MET A 1 312 ? 2.061 -6.643 16.146 1.00 95.25 312 MET A N 1
ATOM 2374 C CA . MET A 1 312 ? 2.869 -5.461 15.828 1.00 95.25 312 MET A CA 1
ATOM 2375 C C . MET A 1 312 ? 4.347 -5.767 15.529 1.00 95.25 312 MET A C 1
ATOM 2377 O O . MET A 1 312 ? 5.049 -4.931 14.967 1.00 95.25 312 MET A O 1
ATOM 2381 N N . LEU A 1 313 ? 4.855 -6.938 15.918 1.00 97.19 313 LEU A N 1
ATOM 2382 C CA . LEU A 1 313 ? 6.269 -7.288 15.800 1.00 97.19 313 LEU A CA 1
ATOM 2383 C C . LEU A 1 313 ? 6.570 -7.945 14.452 1.00 97.19 313 LEU A C 1
ATOM 2385 O O . LEU A 1 313 ? 5.751 -8.656 13.878 1.00 97.19 313 LEU A O 1
ATOM 2389 N N . SER A 1 314 ? 7.784 -7.741 13.941 1.00 96.88 314 SER A N 1
ATOM 2390 C CA . SER A 1 314 ? 8.310 -8.522 12.813 1.00 96.88 314 SER A CA 1
ATOM 2391 C C . SER A 1 314 ? 8.563 -9.973 13.223 1.00 96.88 314 SER A C 1
ATOM 2393 O O . SER A 1 314 ? 8.664 -10.281 14.410 1.00 96.88 314 SER A O 1
ATOM 2395 N N . VAL A 1 315 ? 8.768 -10.850 12.234 1.00 94.38 315 VAL A N 1
ATOM 2396 C CA . VAL A 1 315 ? 9.093 -12.267 12.473 1.00 94.38 315 VAL A CA 1
ATOM 2397 C C . VAL A 1 315 ? 10.283 -12.418 13.423 1.00 94.38 315 VAL A C 1
ATOM 2399 O O . VAL A 1 315 ? 10.212 -13.188 14.368 1.00 94.38 315 VAL A O 1
ATOM 2402 N N . ILE A 1 316 ? 11.355 -11.649 13.219 1.00 94.62 316 ILE A N 1
ATOM 2403 C CA . ILE A 1 316 ? 12.573 -11.753 14.037 1.00 94.62 316 ILE A CA 1
ATOM 2404 C C . ILE A 1 316 ? 12.338 -11.207 15.446 1.00 94.62 316 ILE A C 1
ATOM 2406 O O . ILE A 1 316 ? 12.700 -11.856 16.421 1.00 94.62 316 ILE A O 1
ATOM 2410 N N . ALA A 1 317 ? 11.687 -10.047 15.565 1.00 94.88 317 ALA A N 1
ATOM 2411 C CA . ALA A 1 317 ? 11.407 -9.442 16.867 1.00 94.88 317 ALA A CA 1
ATOM 2412 C C . ALA A 1 317 ? 10.454 -10.297 17.725 1.00 94.88 317 ALA A C 1
ATOM 2414 O O . ALA A 1 317 ? 10.596 -10.335 18.944 1.00 94.88 317 ALA A O 1
ATOM 2415 N N . GLY A 1 318 ? 9.512 -11.014 17.101 1.00 92.38 318 GLY A N 1
ATOM 2416 C CA . GLY A 1 318 ? 8.598 -11.921 17.802 1.00 92.38 318 GLY A CA 1
ATOM 2417 C C . GLY A 1 318 ? 9.287 -13.134 18.440 1.00 92.38 318 GLY A C 1
ATOM 2418 O O . GLY A 1 318 ? 8.788 -13.671 19.429 1.00 92.38 318 GLY A O 1
ATOM 2419 N N . LEU A 1 319 ? 10.453 -13.545 17.931 1.00 90.94 319 LEU A N 1
ATOM 2420 C CA . LEU A 1 319 ? 11.176 -14.717 18.439 1.00 90.94 319 LEU A CA 1
ATOM 2421 C C . LEU A 1 319 ? 11.872 -14.456 19.775 1.00 90.94 319 LEU A C 1
ATOM 2423 O O . LEU A 1 319 ? 12.001 -15.380 20.573 1.00 90.94 319 LEU A O 1
ATOM 2427 N N . THR A 1 320 ? 12.238 -13.207 20.072 1.00 85.31 320 THR A N 1
ATOM 2428 C CA . THR A 1 320 ? 12.860 -12.838 21.354 1.00 85.31 320 THR A CA 1
ATOM 2429 C C . THR A 1 320 ? 11.948 -13.133 22.550 1.00 85.31 320 THR A C 1
ATOM 2431 O O . THR A 1 320 ? 12.442 -13.427 23.631 1.00 85.31 320 THR A O 1
ATOM 2434 N N . ARG A 1 321 ? 10.619 -13.114 22.363 1.00 61.03 321 ARG A N 1
ATOM 2435 C CA . ARG A 1 321 ? 9.635 -13.393 23.424 1.00 61.03 321 ARG A CA 1
ATOM 2436 C C . ARG A 1 321 ? 9.355 -14.885 23.627 1.00 61.03 321 ARG A C 1
ATOM 2438 O O . ARG A 1 321 ? 8.964 -15.273 24.713 1.00 61.03 321 ARG A O 1
ATOM 2445 N N . SER A 1 322 ? 9.551 -15.730 22.612 1.00 54.16 322 SER A N 1
ATOM 2446 C CA . SER A 1 322 ? 9.264 -17.176 22.732 1.00 54.16 322 SER A CA 1
ATOM 2447 C C . SER A 1 322 ? 10.312 -17.938 23.557 1.00 54.16 322 SER A C 1
ATOM 2449 O O . SER A 1 322 ? 10.182 -19.143 23.748 1.00 54.16 322 SER A O 1
ATOM 2451 N N . LEU A 1 323 ? 11.364 -17.250 24.010 1.00 44.25 323 LEU A N 1
ATOM 2452 C CA . LEU A 1 323 ? 12.480 -17.804 24.779 1.00 44.25 323 LEU A CA 1
ATOM 2453 C C . LEU A 1 323 ? 12.406 -17.477 26.283 1.00 44.25 323 LEU A C 1
ATOM 2455 O O . LEU A 1 323 ? 13.324 -17.835 27.018 1.00 44.25 323 LEU A O 1
ATOM 2459 N N . THR A 1 324 ? 11.341 -16.808 26.731 1.00 36.16 324 THR A N 1
ATOM 2460 C CA . THR A 1 324 ? 11.070 -16.452 28.136 1.00 36.16 324 THR A CA 1
ATOM 2461 C C . THR A 1 324 ? 9.683 -16.910 28.535 1.00 36.16 324 THR A C 1
ATOM 2463 O O . THR A 1 324 ? 9.557 -17.514 29.618 1.00 36.16 324 THR A O 1
#

Radius of gyration: 26.54 Å; Cα contacts (8 Å, |Δi|>4): 472; chains: 1; bounding box: 53×38×94 Å

Organism: Perkinsus marinus (strain ATCC 50983 / TXsc) (NCBI:txid423536)

Nearest PDB structures (foldseek):
  5w66-assembly1_B  TM=9.115E-01  e=6.271E-29  Saccharomyces cerevisiae S288C
  7ob9-assembly1_B  TM=8.904E-01  e=5.550E-29  Homo sapiens
  5m3m-assembly1_B  TM=8.919E-01  e=2.667E-29  Saccharomyces cerevisiae S288C
  4ym7-assembly1_AB  TM=9.001E-01  e=4.426E-28  Saccharomyces cerevisiae
  4ym7-assembly6_FB  TM=9.027E-01  e=1.106E-27  Saccharomyces cerevisiae

Foldseek 3Di:
DLVLLLVQLVVVLVVQLVVQVVVVQVVVVVPDDDDGPPPDPVVSVVSSVVRRPSVVQSVCCQVFVARDGPVCSPDPDGHDNYDDQDVPDPVSNVQVVFKDFQDPVVLPDPDCPQLDDDPLCFLFWAPPPFDDDSCRSGITGGQAQKDFFPDDQDPVNDQPQQLVLCVVLPFAFDPDPPDDCPCQLPDQWAFEDEQNHTGGIDGLVCLVVSLVVLQVLLQDPVNSSRPLQKEWAQDDDPVDRGHTYIYDDGGFMWGWWAFPVVRTIGTYGSRNVVVAAEALDVVLVVLLVDDDPDPVSDNDDHGTYGPHNSSRHHPVRVVVVVVD

Solvent-accessible surface area (backbone atoms only — not comparable to full-atom values): 18627 Å² total; per-residue (Å²): 107,71,68,60,52,50,51,51,48,50,52,54,37,51,54,48,39,51,51,53,50,53,50,53,44,56,53,46,74,73,54,79,80,92,58,80,69,72,91,41,73,64,60,52,50,58,48,40,68,73,58,63,51,61,66,62,54,54,51,49,26,62,76,65,10,42,62,93,58,95,77,45,85,88,48,90,62,50,61,74,76,46,78,84,80,51,79,87,42,71,68,59,39,52,46,62,80,39,52,46,67,81,50,73,64,63,65,77,47,88,66,60,74,78,37,56,88,55,79,68,37,64,32,44,39,17,90,74,54,42,56,77,70,87,50,40,46,37,37,34,23,38,3,54,62,31,42,70,40,80,56,79,74,51,95,79,74,64,60,73,50,36,66,58,51,43,40,75,68,59,36,50,64,68,88,52,96,84,62,80,66,86,58,30,69,42,90,66,29,18,33,27,30,48,73,84,42,78,44,30,26,32,50,53,95,42,43,63,62,46,48,54,48,50,50,52,37,25,58,37,85,90,34,76,34,37,55,56,71,45,30,67,29,58,41,86,46,96,92,51,83,52,25,40,44,33,40,70,63,51,77,40,55,33,25,67,29,27,34,66,88,80,67,45,70,40,43,45,28,57,76,31,49,76,72,54,44,64,27,56,48,70,64,52,56,62,46,25,79,38,93,50,94,48,84,92,40,54,65,52,86,61,56,29,29,47,82,42,73,62,39,33,28,19,66,73,63,49,52,70,62,78,77,113

InterPro domains:
  IPR007645 RNA polymerase Rpb2, domain 3 [PF04565] (83-147)
  IPR009674 DNA-directed RNA polymerase I subunit RPA2, domain 4 [PF06883] (199-255)
  IPR015712 DNA-directed RNA polymerase, subunit 2 [PTHR20856] (15-321)

Mean predicted aligned error: 7.6 Å